Protein 1RWY (pdb70)

Sequence (327 aa):
SMTDLLSAEDIKKAIGAFTAADSFDHKKFFQMVGLKKKSADDVKKVFHILDKDKSGFIEEDELGSILKGFSSDARDLSAKETKTLMAAGDKDGDGKIGVEEFSTLVAESSMTDLLSAEDIKKAIGAFTAADSFDHKKFFQMVGLKKKSADDVKKVFHILDKDKSGFIEEDELGSILKGFSSDARDLSAKETKTLMAAGDKDGDGKIGVEEFSTLVAESSMTDLLSAEDIKKAIGAFTAADSFDHKKFFQMVGLKKKSADDVKKVFHILDKDKSGFIEEDELGSILKGFSSDARDLSAKETKTLMAAGDKDGDGKIGVEEFSTLVAES

Nearest PDB structures (foldseek):
  1rtp-assembly2_2  TM=1.006E+00  e=2.611E-16  Rattus rattus
  1rtp-assembly3_3  TM=9.980E-01  e=5.223E-16  Rattus rattus
  1xvj-assembly1_B  TM=9.991E-01  e=1.045E-15  Rattus norvegicus
  9bb8-assembly1_A  TM=9.971E-01  e=9.307E-16  Homo sapiens
  5pal-assembly1_A  TM=9.814E-01  e=5.095E-12  Triakis semifasciata

CATH classification: 1.10.238.10

Solvent-accessible surface area: 15725 Å² total; per-residue (Å²): 91,11,75,118,28,7,58,61,93,28,6,150,122,0,16,43,53,17,98,64,71,80,43,22,67,34,96,117,0,0,74,76,0,1,2,92,145,63,65,80,90,38,8,58,113,0,0,56,52,4,0,111,93,99,24,6,8,0,37,122,98,3,2,14,21,4,3,83,19,8,26,107,118,7,51,83,16,21,67,142,6,21,148,92,5,29,71,31,2,18,148,88,64,46,38,53,1,4,20,74,24,2,34,51,12,5,72,118,26,92,10,77,118,24,6,52,51,115,36,4,129,140,0,22,42,44,6,98,65,82,47,24,18,14,5,68,85,0,0,89,30,0,3,2,125,152,60,65,73,96,30,10,75,111,0,0,81,61,8,1,117,97,131,54,34,72,2,42,41,29,14,2,10,16,6,0,56,26,8,33,98,126,5,59,21,2,18,11,97,10,0,85,13,4,11,21,1,0,17,69,104,61,70,39,57,2,8,30,120,23,3,29,69,1,7,83,69,26,87,6,80,119,28,16,47,61,141,57,5,167,152,0,25,47,40,6,120,68,97,68,37,25,63,22,88,90,0,1,84,66,1,16,0,93,168,77,64,82,84,40,12,79,108,0,4,95,52,6,4,142,73,174,52,37,69,1,10,21,29,14,2,9,26,5,0,83,24,8,30,97,139,5,74,43,11,43,28,132,9,6,105,86,3,18,65,22,2,16,146,107,23,40,1,47,1,5,50,132,25,2,53,89,4,4,85,73,38

B-factor: mean 12.55, std 6.94, range [2.0, 53.7]

Secondary structure (DSSP, 8-state):
-HHHHS-HHHHHHHHHTT-STT---HHHHHHHHTGGGS-HHHHHHHHHHHSTT-SSEE-HHHHHTHHHHH-TTPPPPPHHHHHHHHHHH-TT-SSSEEHHHHHHHHHT-/-GGGTS-HHHHHHHHHTT-STT---HHHHHHHHTGGGS-HHHHHHHHHHH-TT-SSEE-HHHHTTHHHHH-TTSPPPPHHHHHHHHHHH-TTSSSSEEHHHHHHHHHT-/-GGGTS-HHHHHHHHHTT-STT---HHHHHHHHT-TTS-HHHHHHHHHHHSTT-SSEE-HHHHHTHHHHH-TTSPPPPHHHHHHHHHHH--SSSSSEEHHHHHHHHHT-

Organism: Rattus norvegicus (NCBI:txid10116)

Radius of gyration: 23.07 Å; Cα contacts (8 Å, |Δi|>4): 470; chains: 3; bounding box: 30×57×66 Å

GO terms:
  GO:0043195 terminal bouton (C, HDA)
  GO:0032420 stereocilium (C, IDA)
  GO:0032437 cuticular plate (C, IDA)
  GO:0005509 calcium ion binding (F, IDA)
  GO:0043025 neuronal cell body (C, IDA)
  GO:0044877 protein-containing complex binding (F, IDA)
  GO:0032991 protein-containing complex (C, IDA)
  GO:0090102 cochlea development (P, IEP)
  GO:0042802 identical protein binding (F, IPI)

Structure (mmCIF, N/CA/C/O backbone):
data_1RWY
#
_entry.id   1RWY
#
_cell.length_a   33.838
_cell.length_b   54.708
_cell.length_c   153.643
_cell.angle_alpha   90.00
_cell.angle_beta   90.00
_cell.angle_gamma   90.00
#
_symmetry.space_group_name_H-M   'P 21 21 21'
#
loop_
_entity.id
_entity.type
_entity.pdbx_description
1 polymer 'PARVALBUMIN ALPHA'
2 non-polymer 'CALCIUM ION'
3 non-polymer 'SULFATE ION'
4 non-polymer 'ACETIC ACID'
5 non-polymer 'AMMONIUM ION'
6 non-polymer 'TETRAETHYLENE GLYCOL'
7 water water
#
loop_
_atom_site.group_PDB
_atom_site.id
_atom_site.type_symbol
_atom_site.label_atom_id
_atom_site.label_alt_id
_atom_site.label_comp_id
_atom_site.label_asym_id
_atom_site.label_entity_id
_atom_site.label_seq_id
_atom_site.pdbx_PDB_ins_code
_atom_site.Cartn_x
_atom_site.Cartn_y
_atom_site.Cartn_z
_atom_site.occupancy
_atom_site.B_iso_or_equiv
_atom_site.auth_seq_id
_atom_site.auth_comp_id
_atom_site.auth_asym_id
_atom_site.auth_atom_id
_atom_site.pdbx_PDB_model_num
ATOM 1 N N . SER A 1 1 ? -4.391 28.531 0.475 1.00 23.51 1 SER A N 1
ATOM 2 C CA . SER A 1 1 ? -3.741 27.396 1.088 1.00 18.83 1 SER A CA 1
ATOM 3 C C . SER A 1 1 ? -2.364 27.111 0.495 1.00 13.49 1 SER A C 1
ATOM 4 O O . SER A 1 1 ? -1.956 27.834 -0.407 1.00 14.02 1 SER A O 1
ATOM 7 N N . MET A 1 2 ? -1.679 26.086 1.026 1.00 10.97 2 MET A N 1
ATOM 8 C CA . MET A 1 2 ? -0.313 25.861 0.562 1.00 8.10 2 MET A CA 1
ATOM 9 C C . MET A 1 2 ? -0.254 25.652 -0.940 1.00 7.75 2 MET A C 1
ATOM 10 O O . MET A 1 2 ? 0.726 26.101 -1.543 1.00 9.12 2 MET A O 1
ATOM 15 N N . THR A 1 3 ? -1.256 24.962 -1.515 1.00 7.73 3 THR A N 1
ATOM 16 C CA . THR A 1 3 ? -1.238 24.650 -2.961 1.00 7.82 3 THR A CA 1
ATOM 17 C C . THR A 1 3 ? -1.669 25.796 -3.864 1.00 9.42 3 THR A C 1
ATOM 18 O O . THR A 1 3 ? -1.790 25.620 -5.075 1.00 10.71 3 THR A O 1
ATOM 22 N N . ASP A 1 4 ? -1.892 26.945 -3.264 1.00 9.94 4 ASP A N 1
ATOM 23 C CA . ASP A 1 4 ? -2.017 28.213 -3.943 1.00 11.65 4 ASP A CA 1
ATOM 24 C C . ASP A 1 4 ? -0.707 28.991 -3.899 1.00 13.88 4 ASP A C 1
ATOM 25 O O . ASP A 1 4 ? -0.606 29.971 -4.646 1.00 22.84 4 ASP A O 1
ATOM 30 N N . LEU A 1 5 ? 0.237 28.693 -3.077 1.00 9.86 5 LEU A N 1
ATOM 31 C CA . LEU A 1 5 ? 1.514 29.304 -2.954 1.00 10.23 5 LEU A CA 1
ATOM 32 C C . LEU A 1 5 ? 2.608 28.505 -3.658 1.00 8.78 5 LEU A C 1
ATOM 33 O O . LEU A 1 5 ? 3.524 29.056 -4.273 1.00 11.28 5 LEU A O 1
ATOM 38 N N . LEU A 1 6 ? 2.470 27.186 -3.586 1.00 7.65 6 LEU A N 1
ATOM 39 C CA . LEU A 1 6 ? 3.388 26.238 -4.164 1.00 7.43 6 LEU A CA 1
ATOM 40 C C . LEU A 1 6 ? 2.603 25.253 -5.015 1.00 7.53 6 LEU A C 1
ATOM 41 O O . LEU A 1 6 ? 1.395 25.061 -4.838 1.00 10.44 6 LEU A O 1
ATOM 46 N N . SER A 1 7 ? 3.265 24.654 -6.002 1.00 6.17 7 SER A N 1
ATOM 47 C CA . SER A 1 7 ? 2.552 23.731 -6.866 1.00 6.69 7 SER A CA 1
ATOM 48 C C . SER A 1 7 ? 2.367 22.376 -6.185 1.00 5.62 7 SER A C 1
ATOM 49 O O . SER A 1 7 ? 3.308 21.805 -5.634 1.00 6.15 7 SER A O 1
ATOM 52 N N . ALA A 1 8 ? 1.157 21.823 -6.322 1.00 5.51 8 ALA A N 1
ATOM 53 C CA . ALA A 1 8 ? 0.867 20.491 -5.788 1.00 5.60 8 ALA A CA 1
ATOM 54 C C . ALA A 1 8 ? 1.818 19.459 -6.381 1.00 5.08 8 ALA A C 1
ATOM 55 O O . ALA A 1 8 ? 2.187 18.528 -5.676 1.00 5.66 8 ALA A O 1
ATOM 57 N N . GLU A 1 9 ? 2.193 19.569 -7.627 1.00 5.86 9 GLU A N 1
ATOM 58 C CA . GLU A 1 9 ? 3.143 18.624 -8.221 1.00 6.85 9 GLU A CA 1
ATOM 59 C C . GLU A 1 9 ? 4.487 18.639 -7.498 1.00 6.24 9 GLU A C 1
ATOM 60 O O . GLU A 1 9 ? 5.074 17.602 -7.200 1.00 6.88 9 GLU A O 1
ATOM 66 N N . ASP A 1 10 ? 4.991 19.852 -7.235 1.00 6.23 10 ASP A N 1
ATOM 67 C CA . ASP A 1 10 ? 6.253 19.977 -6.529 1.00 6.38 10 ASP A CA 1
ATOM 68 C C . ASP A 1 10 ? 6.150 19.477 -5.090 1.00 5.84 10 ASP A C 1
ATOM 69 O O . ASP A 1 10 ? 7.059 18.812 -4.581 1.00 6.49 10 ASP A O 1
ATOM 74 N N . ILE A 1 11 ? 5.050 19.756 -4.408 1.00 5.49 11 ILE A N 1
ATOM 75 C CA . ILE A 1 11 ? 4.812 19.223 -3.059 1.00 5.56 11 ILE A CA 1
ATOM 76 C C . ILE A 1 11 ? 4.819 17.701 -3.106 1.00 5.00 11 ILE A C 1
ATOM 77 O O . ILE A 1 11 ? 5.420 17.044 -2.247 1.00 5.76 11 ILE A O 1
ATOM 82 N N . LYS A 1 12 ? 4.113 17.108 -4.064 1.00 5.41 12 LYS A N 1
ATOM 83 C CA . LYS A 1 12 ? 4.068 15.635 -4.145 1.00 5.47 12 LYS A CA 1
ATOM 84 C C . LYS A 1 12 ? 5.459 15.081 -4.271 1.00 5.19 12 LYS A C 1
ATOM 85 O O . LYS A 1 12 ? 5.818 14.103 -3.587 1.00 5.81 12 LYS A O 1
ATOM 95 N N . LYS A 1 13 ? 6.284 15.625 -5.174 1.00 5.61 13 LYS A N 1
ATOM 96 C CA . LYS A 1 13 ? 7.618 15.092 -5.371 1.00 6.39 13 LYS A CA 1
ATOM 97 C C . LYS A 1 13 ? 8.486 15.290 -4.147 1.00 5.67 13 LYS A C 1
ATOM 98 O O . LYS A 1 13 ? 9.279 14.413 -3.791 1.00 6.35 13 LYS A O 1
ATOM 104 N N . ALA A 1 14 ? 8.396 16.466 -3.530 1.00 5.83 14 ALA A N 1
ATOM 105 C CA . ALA A 1 14 ? 9.218 16.781 -2.357 1.00 5.71 14 ALA A CA 1
ATOM 106 C C . ALA A 1 14 ? 8.873 15.854 -1.205 1.00 5.59 14 ALA A C 1
ATOM 107 O O . ALA A 1 14 ? 9.756 15.284 -0.576 1.00 6.84 14 ALA A O 1
ATOM 109 N N . ILE A 1 15 ? 7.580 15.752 -0.883 1.00 5.55 15 ILE A N 1
ATOM 110 C CA . ILE A 1 15 ? 7.168 14.864 0.217 1.00 4.99 15 ILE A CA 1
ATOM 111 C C . ILE A 1 15 ? 7.599 13.433 -0.102 1.00 5.38 15 ILE A C 1
ATOM 112 O O . ILE A 1 15 ? 8.084 12.692 0.770 1.00 5.59 15 ILE A O 1
ATOM 117 N N . GLY A 1 16 ? 7.440 13.030 -1.362 1.00 5.55 16 GLY A N 1
ATOM 118 C CA . GLY A 1 16 ? 7.737 11.678 -1.776 1.00 6.26 16 GLY A CA 1
ATOM 119 C C . GLY A 1 16 ? 9.215 11.344 -1.666 1.00 6.23 16 GLY A C 1
ATOM 120 O O . GLY A 1 16 ? 9.557 10.170 -1.490 1.00 9.71 16 GLY A O 1
ATOM 121 N N . ALA A 1 17 ? 10.107 12.313 -1.691 1.00 5.70 17 ALA A N 1
ATOM 122 C CA . ALA A 1 17 ? 11.543 12.070 -1.588 1.00 5.63 17 ALA A CA 1
ATOM 123 C C . ALA A 1 17 ? 11.962 11.808 -0.147 1.00 5.22 17 ALA A C 1
ATOM 124 O O . ALA A 1 17 ? 13.083 11.339 0.067 1.00 7.67 17 ALA A O 1
ATOM 126 N N . PHE A 1 18 ? 11.100 12.110 0.818 1.00 4.81 18 PHE A N 1
ATOM 127 C CA . PHE A 1 18 ? 11.445 12.053 2.222 1.00 4.97 18 PHE A CA 1
ATOM 128 C C . PHE A 1 18 ? 10.481 11.202 3.024 1.00 4.89 18 PHE A C 1
ATOM 129 O O . PHE A 1 18 ? 10.184 11.503 4.168 1.00 5.29 18 PHE A O 1
ATOM 137 N N . THR A 1 19 ? 10.002 10.123 2.432 1.00 5.20 19 THR A N 1
ATOM 138 C CA . THR A 1 19 ? 9.040 9.263 3.141 1.00 5.38 19 THR A CA 1
ATOM 139 C C . THR A 1 19 ? 9.668 8.494 4.325 1.00 4.68 19 THR A C 1
ATOM 140 O O . THR A 1 19 ? 8.939 8.195 5.257 1.00 5.36 19 THR A O 1
ATOM 144 N N . ALA A 1 20 ? 10.939 8.164 4.279 1.00 4.97 20 ALA A N 1
ATOM 145 C CA . ALA A 1 20 ? 11.560 7.394 5.339 1.00 5.17 20 ALA A CA 1
ATOM 146 C C . ALA A 1 20 ? 11.900 8.283 6.517 1.00 4.77 20 ALA A C 1
ATOM 147 O O . ALA A 1 20 ? 12.425 9.380 6.373 1.00 5.20 20 ALA A O 1
ATOM 149 N N . ALA A 1 21 ? 11.675 7.775 7.719 1.00 5.21 21 ALA A N 1
ATOM 150 C CA . ALA A 1 21 ? 12.049 8.504 8.937 1.00 5.08 21 ALA A CA 1
ATOM 151 C C . ALA A 1 21 ? 13.563 8.698 8.955 1.00 4.87 21 ALA A C 1
ATOM 152 O O . ALA A 1 21 ? 14.319 7.745 8.737 1.00 6.34 21 ALA A O 1
ATOM 154 N N . ASP A 1 22 ? 14.027 9.931 9.197 1.00 5.27 22 ASP A N 1
ATOM 155 C CA . ASP A 1 22 ? 15.402 10.390 9.272 1.00 5.29 22 ASP A CA 1
ATOM 156 C C . ASP A 1 22 ? 15.932 10.908 7.936 1.00 6.41 22 ASP A C 1
ATOM 157 O O . ASP A 1 22 ? 17.048 11.473 7.922 1.00 9.52 22 ASP A O 1
ATOM 162 N N . SER A 1 23 ? 15.182 10.791 6.852 1.00 5.32 23 SER A N 1
ATOM 163 C CA . SER A 1 23 ? 15.637 11.244 5.577 1.00 5.51 23 SER A CA 1
ATOM 164 C C . SER A 1 23 ? 15.635 12.781 5.414 1.00 5.65 23 SER A C 1
ATOM 165 O O . SER A 1 23 ? 16.275 13.248 4.471 1.00 6.32 23 SER A O 1
ATOM 168 N N . PHE A 1 24 ? 14.886 13.499 6.220 1.00 6.81 24 PHE A N 1
ATOM 169 C CA . PHE A 1 24 ? 14.598 14.891 5.877 1.00 6.58 24 PHE A CA 1
ATOM 170 C C . PHE A 1 24 ? 15.887 15.702 5.796 1.00 6.50 24 PHE A C 1
ATOM 171 O O . PHE A 1 24 ? 16.688 15.668 6.684 1.00 8.21 24 PHE A O 1
ATOM 179 N N . ASP A 1 25 ? 15.991 16.516 4.725 1.00 6.23 25 ASP A N 1
ATOM 180 C CA . ASP A 1 25 ? 17.079 17.456 4.498 1.00 6.18 25 ASP A CA 1
ATOM 181 C C . ASP A 1 25 ? 16.437 18.758 4.133 1.00 5.53 25 ASP A C 1
ATOM 182 O O . ASP A 1 25 ? 15.818 18.854 3.087 1.00 5.84 25 ASP A O 1
ATOM 187 N N . HIS A 1 26 ? 16.545 19.768 5.029 1.00 6.40 26 HIS A N 1
ATOM 188 C CA . HIS A 1 26 ? 15.708 20.966 4.774 1.00 6.52 26 HIS A CA 1
ATOM 189 C C . HIS A 1 26 ? 16.096 21.673 3.472 1.00 6.20 26 HIS A C 1
ATOM 190 O O . HIS A 1 26 ? 15.209 22.174 2.801 1.00 6.47 26 HIS A O 1
ATOM 197 N N . LYS A 1 27 ? 17.366 21.761 3.122 1.00 6.08 27 LYS A N 1
ATOM 198 C CA . LYS A 1 27 ? 17.760 22.479 1.938 1.00 6.64 27 LYS A CA 1
ATOM 199 C C . LYS A 1 27 ? 17.135 21.788 0.711 1.00 5.70 27 LYS A C 1
ATOM 200 O O . LYS A 1 27 ? 16.582 22.441 -0.176 1.00 6.51 27 LYS A O 1
ATOM 206 N N . LYS A 1 28 ? 17.288 20.478 0.664 1.00 5.81 28 LYS A N 1
ATOM 207 C CA . LYS A 1 28 ? 16.735 19.744 -0.478 1.00 5.54 28 LYS A CA 1
ATOM 208 C C . LYS A 1 28 ? 15.225 19.818 -0.521 1.00 5.62 28 LYS A C 1
ATOM 209 O O . LYS A 1 28 ? 14.627 19.971 -1.602 1.00 6.54 28 LYS A O 1
ATOM 215 N N . PHE A 1 29 ? 14.578 19.737 0.641 1.00 5.13 29 PHE A N 1
ATOM 216 C CA . PHE A 1 29 ? 13.122 19.828 0.650 1.00 5.68 29 PHE A CA 1
ATOM 217 C C . PHE A 1 29 ? 12.661 21.199 0.155 1.00 5.59 29 PHE A C 1
ATOM 218 O O . PHE A 1 29 ? 11.723 21.280 -0.630 1.00 6.25 29 PHE A O 1
ATOM 226 N N . PHE A 1 30 ? 13.293 22.255 0.630 1.00 6.13 30 PHE A N 1
ATOM 227 C CA . PHE A 1 30 ? 12.896 23.601 0.216 1.00 6.76 30 PHE A CA 1
ATOM 228 C C . PHE A 1 30 ? 13.112 23.796 -1.262 1.00 7.21 30 PHE A C 1
ATOM 229 O O . PHE A 1 30 ? 12.293 24.443 -1.939 1.00 8.03 30 PHE A O 1
ATOM 237 N N . GLN A 1 31 ? 14.205 23.240 -1.792 1.00 7.19 31 GLN A N 1
ATOM 238 C CA . GLN A 1 31 ? 14.395 23.274 -3.235 1.00 7.75 31 GLN A CA 1
ATOM 239 C C . GLN A 1 31 ? 13.265 22.553 -3.962 1.00 7.29 31 GLN A C 1
ATOM 240 O O . GLN A 1 31 ? 12.628 23.083 -4.868 1.00 8.75 31 GLN A O 1
ATOM 250 N N . MET A 1 32 ? 13.035 21.289 -3.583 1.00 6.72 32 MET A N 1
ATOM 251 C CA . MET A 1 32 ? 12.079 20.475 -4.308 1.00 7.05 32 MET A CA 1
ATOM 252 C C . MET A 1 32 ? 10.667 21.015 -4.244 1.00 6.54 32 MET A C 1
ATOM 253 O O . MET A 1 32 ? 9.904 20.914 -5.201 1.00 7.63 32 MET A O 1
ATOM 258 N N . VAL A 1 33 ? 10.290 21.600 -3.119 1.00 6.37 33 VAL A N 1
ATOM 259 C CA . VAL A 1 33 ? 8.888 22.007 -2.926 1.00 6.60 33 VAL A CA 1
ATOM 260 C C . VAL A 1 33 ? 8.603 23.323 -3.661 1.00 6.18 33 VAL A C 1
ATOM 261 O O . VAL A 1 33 ? 7.448 23.720 -3.788 1.00 7.36 33 VAL A O 1
ATOM 265 N N . GLY A 1 34 ? 9.645 24.001 -4.123 1.00 6.63 34 GLY A N 1
ATOM 266 C CA . GLY A 1 34 ? 9.493 25.246 -4.861 1.00 7.08 34 GLY A CA 1
ATOM 267 C C . GLY A 1 34 ? 9.773 26.504 -4.087 1.00 7.14 34 GLY A C 1
ATOM 268 O O . GLY A 1 34 ? 9.576 27.606 -4.574 1.00 7.66 34 GLY A O 1
ATOM 269 N N . LEU A 1 35 ? 10.272 26.376 -2.851 1.00 6.86 35 LEU A N 1
ATOM 270 C CA . LEU A 1 35 ? 10.583 27.571 -2.047 1.00 7.29 35 LEU A CA 1
ATOM 271 C C . LEU A 1 35 ? 11.728 28.355 -2.603 1.00 7.67 35 LEU A C 1
ATOM 272 O O . LEU A 1 35 ? 11.816 29.549 -2.239 1.00 9.75 35 LEU A O 1
ATOM 277 N N . LYS A 1 36 ? 12.588 27.797 -3.444 1.00 7.19 36 LYS A N 1
ATOM 278 C CA . LYS A 1 36 ? 13.669 28.528 -4.107 1.00 7.98 36 LYS A CA 1
ATOM 279 C C . LYS A 1 36 ? 13.199 29.221 -5.381 1.00 8.41 36 LYS A C 1
ATOM 280 O O . LYS A 1 36 ? 14.019 29.831 -6.092 1.00 10.41 36 LYS A O 1
ATOM 286 N N . LYS A 1 37 ? 11.886 29.230 -5.646 1.00 8.45 37 LYS A N 1
ATOM 287 C CA . LYS A 1 37 ? 11.251 29.980 -6.724 1.00 9.45 37 LYS A CA 1
ATOM 288 C C . LYS A 1 37 ? 10.352 31.075 -6.192 1.00 9.74 37 LYS A C 1
ATOM 289 O O . LYS A 1 37 ? 9.588 31.696 -6.906 1.00 17.41 37 LYS A O 1
ATOM 295 N N . LYS A 1 38 ? 10.321 31.331 -4.912 1.00 9.60 38 LYS A N 1
ATOM 296 C CA . LYS A 1 38 ? 9.364 32.228 -4.303 1.00 9.25 38 LYS A CA 1
ATOM 297 C C . LYS A 1 38 ? 10.031 33.541 -3.921 1.00 8.35 38 LYS A C 1
ATOM 298 O O . LYS A 1 38 ? 11.143 33.633 -3.428 1.00 8.74 38 LYS A O 1
ATOM 304 N N . SER A 1 39 ? 9.233 34.614 -4.080 1.00 9.05 39 SER A N 1
ATOM 305 C CA . SER A 1 39 ? 9.596 35.929 -3.590 1.00 10.07 39 SER A CA 1
ATOM 306 C C . SER A 1 39 ? 9.711 35.919 -2.079 1.00 10.18 39 SER A C 1
ATOM 307 O O . SER A 1 39 ? 9.182 35.082 -1.357 1.00 9.83 39 SER A O 1
ATOM 310 N N . ALA A 1 40 ? 10.430 36.920 -1.569 1.00 11.87 40 ALA A N 1
ATOM 311 C CA . ALA A 1 40 ? 10.474 37.070 -0.144 1.00 12.41 40 ALA A CA 1
ATOM 312 C C . ALA A 1 40 ? 9.120 37.167 0.528 1.00 12.04 40 ALA A C 1
ATOM 313 O O . ALA A 1 40 ? 8.892 36.545 1.612 1.00 11.46 40 ALA A O 1
ATOM 315 N N . ASP A 1 41 ? 8.184 37.889 -0.045 1.00 13.46 41 ASP A N 1
ATOM 316 C CA . ASP A 1 41 ? 6.844 37.960 0.517 1.00 13.38 41 ASP A CA 1
ATOM 317 C C . ASP A 1 41 ? 6.114 36.595 0.483 1.00 11.65 41 ASP A C 1
ATOM 318 O O . ASP A 1 41 ? 5.466 36.236 1.455 1.00 12.11 41 ASP A O 1
ATOM 323 N N . ASP A 1 42 ? 6.257 35.818 -0.579 1.00 10.92 42 ASP A N 1
ATOM 324 C CA . ASP A 1 42 ? 5.607 34.507 -0.609 1.00 9.64 42 ASP A CA 1
ATOM 325 C C . ASP A 1 42 ? 6.253 33.554 0.367 1.00 8.55 42 ASP A C 1
ATOM 326 O O . ASP A 1 42 ? 5.547 32.691 0.902 1.00 8.73 42 ASP A O 1
ATOM 331 N N . VAL A 1 43 ? 7.559 33.642 0.620 1.00 8.42 43 VAL A N 1
ATOM 332 C CA . VAL A 1 43 ? 8.198 32.796 1.648 1.00 7.74 43 VAL A CA 1
ATOM 333 C C . VAL A 1 43 ? 7.535 33.073 2.981 1.00 7.93 43 VAL A C 1
ATOM 334 O O . VAL A 1 43 ? 7.247 32.136 3.765 1.00 7.83 43 VAL A O 1
ATOM 338 N N . LYS A 1 44 ? 7.264 34.342 3.298 1.00 8.66 44 LYS A N 1
ATOM 339 C CA . LYS A 1 44 ? 6.580 34.669 4.538 1.00 9.06 44 LYS A CA 1
ATOM 340 C C . LYS A 1 44 ? 5.155 34.145 4.581 1.00 8.63 44 LYS A C 1
ATOM 341 O O . LYS A 1 44 ? 4.664 33.748 5.631 1.00 9.50 44 LYS A O 1
ATOM 347 N N . LYS A 1 45 ? 4.449 34.114 3.452 1.00 8.37 45 LYS A N 1
ATOM 348 C CA . LYS A 1 45 ? 3.108 33.536 3.391 1.00 8.77 45 LYS A CA 1
ATOM 349 C C . LYS A 1 45 ? 3.172 32.034 3.693 1.00 7.64 45 LYS A C 1
ATOM 350 O O . LYS A 1 45 ? 2.276 31.523 4.355 1.00 8.53 45 LYS A O 1
ATOM 356 N N . VAL A 1 46 ? 4.209 31.359 3.228 1.00 7.25 46 VAL A N 1
ATOM 357 C CA . VAL A 1 46 ? 4.389 29.928 3.562 1.00 6.83 46 VAL A CA 1
ATOM 358 C C . VAL A 1 46 ? 4.608 29.805 5.056 1.00 6.99 46 VAL A C 1
ATOM 359 O O . VAL A 1 46 ? 3.967 28.922 5.705 1.00 6.73 46 VAL A O 1
ATOM 363 N N . PHE A 1 47 ? 5.500 30.609 5.640 1.00 7.25 47 PHE A N 1
ATOM 364 C CA . PHE A 1 47 ? 5.678 30.601 7.087 1.00 7.24 47 PHE A CA 1
ATOM 365 C C . PHE A 1 47 ? 4.370 30.679 7.813 1.00 6.99 47 PHE A C 1
ATOM 366 O O . PHE A 1 47 ? 4.123 29.990 8.778 1.00 7.59 47 PHE A O 1
ATOM 374 N N . HIS A 1 48 ? 3.512 31.638 7.382 1.00 7.87 48 HIS A N 1
ATOM 375 C CA . HIS A 1 48 ? 2.283 31.865 8.157 1.00 8.83 48 HIS A CA 1
ATOM 376 C C . HIS A 1 48 ? 1.388 30.652 8.133 1.00 8.48 48 HIS A C 1
ATOM 377 O O . HIS A 1 48 ? 0.716 30.392 9.140 1.00 10.27 48 HIS A O 1
ATOM 389 N N . ILE A 1 49 ? 1.378 29.846 7.055 1.00 8.36 49 ILE A N 1
ATOM 390 C CA . ILE A 1 49 ? 0.649 28.595 7.083 1.00 8.78 49 ILE A CA 1
ATOM 391 C C . ILE A 1 49 ? 1.255 27.598 8.059 1.00 8.50 49 ILE A C 1
ATOM 392 O O . ILE A 1 49 ? 0.534 26.897 8.798 1.00 9.92 49 ILE A O 1
ATOM 397 N N . LEU A 1 50 ? 2.565 27.512 8.053 1.00 7.36 50 LEU A N 1
ATOM 398 C CA . LEU A 1 50 ? 3.247 26.576 8.951 1.00 6.86 50 LEU A CA 1
ATOM 399 C C . LEU A 1 50 ? 3.075 26.924 10.423 1.00 7.33 50 LEU A C 1
ATOM 400 O O . LEU A 1 50 ? 3.104 26.047 11.273 1.00 7.62 50 LEU A O 1
ATOM 405 N N . ASP A 1 51 ? 2.897 28.228 10.701 1.00 7.85 51 ASP A N 1
ATOM 406 C CA . ASP A 1 51 ? 2.602 28.731 12.043 1.00 7.73 51 ASP A CA 1
ATOM 407 C C . ASP A 1 51 ? 1.119 28.513 12.313 1.00 7.67 51 ASP A C 1
ATOM 408 O O . ASP A 1 51 ? 0.311 29.417 12.240 1.00 8.77 51 ASP A O 1
ATOM 413 N N . LYS A 1 52 ? 0.801 27.241 12.595 1.00 8.41 52 LYS A N 1
ATOM 414 C CA . LYS A 1 52 ? -0.598 26.829 12.564 1.00 9.39 52 LYS A CA 1
ATOM 415 C C . LYS A 1 52 ? -1.454 27.590 13.576 1.00 9.26 52 LYS A C 1
ATOM 416 O O . LYS A 1 52 ? -2.618 27.871 13.314 1.00 12.05 52 LYS A O 1
ATOM 422 N N . ASP A 1 53 ? -0.869 27.900 14.747 1.00 8.44 53 ASP A N 1
ATOM 423 C CA . ASP A 1 53 ? -1.645 28.607 15.766 1.00 8.49 53 ASP A CA 1
ATOM 424 C C . ASP A 1 53 ? -1.480 30.141 15.724 1.00 8.28 53 ASP A C 1
ATOM 425 O O . ASP A 1 53 ? -2.010 30.805 16.598 1.00 9.68 53 ASP A O 1
ATOM 430 N N . LYS A 1 54 ? -0.833 30.681 14.709 1.00 8.18 54 LYS A N 1
ATOM 431 C CA . LYS A 1 54 ? -0.737 32.115 14.497 1.00 9.15 54 LYS A CA 1
ATOM 432 C C . LYS A 1 54 ? -0.092 32.829 15.680 1.00 8.87 54 LYS A C 1
ATOM 433 O O . LYS A 1 54 ? -0.377 33.986 15.970 1.00 11.26 54 LYS A O 1
ATOM 439 N N . SER A 1 55 ? 0.875 32.176 16.299 1.00 9.21 55 SER A N 1
ATOM 440 C CA . SER A 1 55 ? 1.648 32.817 17.363 1.00 8.64 55 SER A CA 1
ATOM 441 C C . SER A 1 55 ? 2.768 33.718 16.894 1.00 8.90 55 SER A C 1
ATOM 442 O O . SER A 1 55 ? 3.337 34.445 17.709 1.00 9.57 55 SER A O 1
ATOM 445 N N . GLY A 1 56 ? 3.140 33.633 15.607 1.00 8.48 56 GLY A N 1
ATOM 446 C CA . GLY A 1 56 ? 4.302 34.304 15.100 1.00 9.52 56 GLY A CA 1
ATOM 447 C C . GLY A 1 56 ? 5.566 33.460 15.102 1.00 7.85 56 GLY A C 1
ATOM 448 O O . GLY A 1 56 ? 6.605 33.927 14.630 1.00 8.79 56 GLY A O 1
ATOM 449 N N . PHE A 1 57 ? 5.500 32.233 15.646 1.00 7.34 57 PHE A N 1
ATOM 450 C CA . PHE A 1 57 ? 6.626 31.351 15.754 1.00 7.16 57 PHE A CA 1
ATOM 451 C C . PHE A 1 57 ? 6.232 29.943 15.369 1.00 7.22 57 PHE A C 1
ATOM 452 O O . PHE A 1 57 ? 5.130 29.514 15.738 1.00 7.22 57 PHE A O 1
ATOM 460 N N . ILE A 1 58 ? 7.128 29.207 14.752 1.00 6.81 58 ILE A N 1
ATOM 461 C CA . ILE A 1 58 ? 6.976 27.746 14.627 1.00 6.64 58 ILE A CA 1
ATOM 462 C C . ILE A 1 58 ? 7.600 27.133 15.888 1.00 6.83 58 ILE A C 1
ATOM 463 O O . ILE A 1 58 ? 8.798 27.124 16.066 1.00 7.92 58 ILE A O 1
ATOM 468 N N . GLU A 1 59 ? 6.699 26.700 16.782 1.00 7.06 59 GLU A N 1
ATOM 469 C CA . GLU A 1 59 ? 7.107 25.993 17.986 1.00 7.76 59 GLU A CA 1
ATOM 470 C C . GLU A 1 59 ? 7.440 24.545 17.658 1.00 7.57 59 GLU A C 1
ATOM 471 O O . GLU A 1 59 ? 7.194 24.045 16.566 1.00 7.72 59 GLU A O 1
ATOM 477 N N . GLU A 1 60 ? 7.956 23.831 18.656 1.00 8.59 60 GLU A N 1
ATOM 478 C CA . GLU A 1 60 ? 8.341 22.445 18.463 1.00 9.28 60 GLU A CA 1
ATOM 479 C C . GLU A 1 60 ? 7.242 21.575 17.905 1.00 8.40 60 GLU A C 1
ATOM 480 O O . GLU A 1 60 ? 7.479 20.693 17.071 1.00 8.92 60 GLU A O 1
ATOM 486 N N . ASP A 1 61 ? 5.994 21.749 18.345 1.00 8.21 61 ASP A N 1
ATOM 487 C CA . ASP A 1 61 ? 4.900 20.919 17.817 1.00 8.92 61 ASP A CA 1
ATOM 488 C C . ASP A 1 61 ? 4.700 21.137 16.313 1.00 7.84 61 ASP A C 1
ATOM 489 O O . ASP A 1 61 ? 4.547 20.177 15.550 1.00 8.17 61 ASP A O 1
ATOM 494 N N . GLU A 1 62 ? 4.688 22.408 15.918 1.00 7.68 62 GLU A N 1
ATOM 495 C CA . GLU A 1 62 ? 4.508 22.773 14.522 1.00 7.32 62 GLU A CA 1
ATOM 496 C C . GLU A 1 62 ? 5.715 22.350 13.706 1.00 6.78 62 GLU A C 1
ATOM 497 O O . GLU A 1 62 ? 5.576 22.052 12.505 1.00 7.10 62 GLU A O 1
ATOM 503 N N . LEU A 1 63 ? 6.893 22.354 14.296 1.00 6.71 63 LEU A N 1
ATOM 504 C CA . LEU A 1 63 ? 8.093 21.917 13.594 1.00 7.00 63 LEU A CA 1
ATOM 505 C C . LEU A 1 63 ? 8.001 20.421 13.296 1.00 6.68 63 LEU A C 1
ATOM 506 O O . LEU A 1 63 ? 8.253 19.958 12.187 1.00 7.26 63 LEU A O 1
ATOM 511 N N . GLY A 1 64 ? 7.639 19.613 14.305 1.00 6.71 64 GLY A N 1
ATOM 512 C CA . GLY A 1 64 ? 7.463 18.199 14.078 1.00 7.37 64 GLY A CA 1
ATOM 513 C C . GLY A 1 64 ? 6.428 17.898 13.029 1.00 6.71 64 GLY A C 1
ATOM 514 O O . GLY A 1 64 ? 6.535 16.897 12.297 1.00 7.68 64 GLY A O 1
ATOM 515 N N . SER A 1 65 ? 5.407 18.747 12.901 1.00 7.19 65 SER A N 1
ATOM 516 C CA . SER A 1 65 ? 4.334 18.654 11.920 1.00 7.85 65 SER A CA 1
ATOM 517 C C . SER A 1 65 ? 4.619 19.419 10.656 1.00 6.99 65 SER A C 1
ATOM 518 O O . SER A 1 65 ? 3.690 19.575 9.842 1.00 7.99 65 SER A O 1
ATOM 521 N N . ILE A 1 66 ? 5.855 19.853 10.416 1.00 6.16 66 ILE A N 1
ATOM 522 C CA . ILE A 1 66 ? 6.079 20.756 9.278 1.00 6.95 66 ILE A CA 1
ATOM 523 C C . ILE A 1 66 ? 5.692 20.146 7.944 1.00 6.14 66 ILE A C 1
ATOM 524 O O . ILE A 1 66 ? 5.168 20.840 7.084 1.00 7.24 66 ILE A O 1
ATO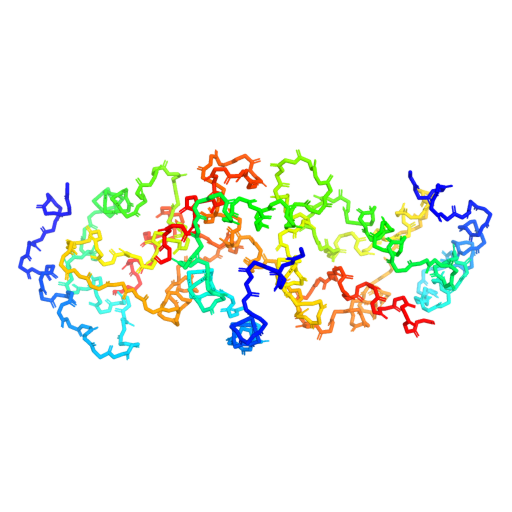M 529 N N . LEU A 1 67 ? 5.973 18.857 7.740 1.00 6.05 67 LEU A N 1
ATOM 530 C CA . LEU A 1 67 ? 5.647 18.257 6.457 1.00 6.10 67 LEU A CA 1
ATOM 531 C C . LEU A 1 67 ? 4.137 18.245 6.249 1.00 6.03 67 LEU A C 1
ATOM 532 O O . LEU A 1 67 ? 3.692 18.400 5.134 1.00 6.05 67 LEU A O 1
ATOM 537 N N . LYS A 1 68 ? 3.384 18.032 7.324 1.00 6.52 68 LYS A N 1
ATOM 538 C CA . LYS A 1 68 ? 1.930 18.054 7.235 1.00 6.79 68 LYS A CA 1
ATOM 539 C C . LYS A 1 68 ? 1.403 19.409 6.844 1.00 7.17 68 LYS A C 1
ATOM 540 O O . LYS A 1 68 ? 0.327 19.517 6.284 1.00 9.25 68 LYS A O 1
ATOM 546 N N . GLY A 1 69 ? 2.158 20.471 7.086 1.00 7.76 69 GLY A N 1
ATOM 547 C CA . GLY A 1 69 ? 1.769 21.796 6.606 1.00 9.55 69 GLY A CA 1
ATOM 548 C C . GLY A 1 69 ? 1.822 21.882 5.086 1.00 8.77 69 GLY A C 1
ATOM 549 O O . GLY A 1 69 ? 1.167 22.737 4.509 1.00 11.81 69 GLY A O 1
ATOM 550 N N . PHE A 1 70 ? 2.683 21.109 4.459 1.00 8.09 70 PHE A N 1
ATOM 551 C CA . PHE A 1 70 ? 2.741 20.999 2.988 1.00 8.67 70 PHE A CA 1
ATOM 552 C C . PHE A 1 70 ? 1.755 19.990 2.410 1.00 8.42 70 PHE A C 1
ATOM 553 O O . PHE A 1 70 ? 1.132 20.299 1.362 1.00 10.19 70 PHE A O 1
ATOM 561 N N . SER A 1 71 ? 1.606 18.823 3.015 1.00 8.57 71 SER A N 1
ATOM 562 C CA . SER A 1 71 ? 0.647 17.830 2.593 1.00 8.56 71 SER A CA 1
ATOM 563 C C . SER A 1 71 ? 0.104 17.116 3.836 1.00 7.30 71 SER A C 1
ATOM 564 O O . SER A 1 71 ? 0.911 16.590 4.605 1.00 7.10 71 SER A O 1
ATOM 567 N N . SER A 1 72 ? -1.216 17.044 3.950 1.00 7.20 72 SER A N 1
ATOM 568 C CA . SER A 1 72 ? -1.763 16.359 5.118 1.00 7.69 72 SER A CA 1
ATOM 569 C C . SER A 1 72 ? -1.481 14.855 5.151 1.00 7.03 72 SER A C 1
ATOM 570 O O . SER A 1 72 ? -1.742 14.196 6.154 1.00 9.64 72 SER A O 1
ATOM 574 N N . ASP A 1 73 ? -1.013 14.279 4.060 1.00 6.52 73 ASP A N 1
ATOM 575 C CA . ASP A 1 73 ? -0.634 12.883 4.025 1.00 6.92 73 ASP A CA 1
ATOM 576 C C . ASP A 1 73 ? 0.723 12.600 4.670 1.00 6.37 73 ASP A C 1
ATOM 577 O O . ASP A 1 73 ? 1.112 11.447 4.820 1.00 8.12 73 ASP A O 1
ATOM 582 N N . ALA A 1 74 ? 1.465 13.621 5.040 1.00 6.33 74 ALA A N 1
ATOM 583 C CA . ALA A 1 74 ? 2.862 13.426 5.386 1.00 6.11 74 ALA A CA 1
ATOM 584 C C . ALA A 1 74 ? 3.059 12.907 6.784 1.00 5.87 74 ALA A C 1
ATOM 585 O O . ALA A 1 74 ? 2.246 13.125 7.684 1.00 7.87 74 ALA A O 1
ATOM 587 N N . ARG A 1 75 ? 4.221 12.286 6.980 1.00 5.77 75 ARG A N 1
ATOM 588 C CA . ARG A 1 75 ? 4.640 11.840 8.303 1.00 5.44 75 ARG A CA 1
ATOM 589 C C . ARG A 1 75 ? 5.055 13.003 9.183 1.00 5.65 75 ARG A C 1
ATOM 590 O O . ARG A 1 75 ? 5.343 14.096 8.710 1.00 6.10 75 ARG A O 1
ATOM 598 N N . ASP A 1 76 ? 5.099 12.707 10.486 1.00 6.16 76 ASP A N 1
ATOM 599 C CA . ASP A 1 76 ? 5.780 13.567 11.423 1.00 6.52 76 ASP A CA 1
ATOM 600 C C . ASP A 1 76 ? 7.288 13.468 11.252 1.00 6.22 76 ASP A C 1
ATOM 601 O O . ASP A 1 76 ? 7.822 12.416 10.849 1.00 7.12 76 ASP A O 1
ATOM 606 N N . LEU A 1 77 ? 8.004 14.526 11.585 1.00 6.71 77 LEU A N 1
ATOM 607 C CA . LEU A 1 77 ? 9.465 14.448 11.631 1.00 6.66 77 LEU A CA 1
ATOM 608 C C . LEU A 1 77 ? 9.886 13.458 12.725 1.00 7.09 77 LEU A C 1
ATOM 609 O O . LEU A 1 77 ? 9.231 13.300 13.755 1.00 8.59 77 LEU A O 1
ATOM 614 N N . SER A 1 78 ? 11.042 12.856 12.504 1.00 7.11 78 SER A N 1
ATOM 615 C CA . SER A 1 78 ? 11.690 12.011 13.501 1.00 7.90 78 SER A CA 1
ATOM 616 C C . SER A 1 78 ? 12.407 12.906 14.518 1.00 9.19 78 SER A C 1
ATOM 617 O O . SER A 1 78 ? 12.600 14.105 14.311 1.00 8.83 78 SER A O 1
ATOM 620 N N . ALA A 1 79 ? 12.829 12.265 15.604 1.00 10.00 79 ALA A N 1
ATOM 621 C CA . ALA A 1 79 ? 13.533 13.025 16.646 1.00 11.19 79 ALA A CA 1
ATOM 622 C C . ALA A 1 79 ? 14.827 13.584 16.141 1.00 9.83 79 ALA A C 1
ATOM 623 O O . ALA A 1 79 ? 15.117 14.759 16.407 1.00 12.76 79 ALA A O 1
ATOM 625 N N . LYS A 1 80 ? 15.557 12.844 15.310 1.00 10.27 80 LYS A N 1
ATOM 626 C CA . LYS A 1 80 ? 16.823 13.355 14.819 1.00 10.31 80 LYS A CA 1
ATOM 627 C C . LYS A 1 80 ? 16.547 14.562 13.937 1.00 9.06 80 LYS A C 1
ATOM 628 O O . LYS A 1 80 ? 17.265 15.572 13.984 1.00 12.25 80 LYS A O 1
ATOM 634 N N . GLU A 1 81 ? 15.554 14.472 13.098 1.00 8.73 81 GLU A N 1
ATOM 635 C CA . GLU A 1 81 ? 15.240 15.535 12.162 1.00 7.91 81 GLU A CA 1
ATOM 636 C C . GLU A 1 81 ? 14.791 16.802 12.893 1.00 8.49 81 GLU A C 1
ATOM 637 O O . GLU A 1 81 ? 15.155 17.897 12.492 1.00 9.00 81 GLU A O 1
ATOM 643 N N . THR A 1 82 ? 13.962 16.656 13.924 1.00 8.40 82 THR A N 1
ATOM 644 C CA . THR A 1 82 ? 13.498 17.868 14.614 1.00 10.29 82 THR A CA 1
ATOM 645 C C . THR A 1 82 ? 14.638 18.575 15.291 1.00 10.93 82 THR A C 1
ATOM 646 O O . THR A 1 82 ? 14.707 19.816 15.255 1.00 11.72 82 THR A O 1
ATOM 652 N N . LYS A 1 83 ? 15.556 17.823 15.892 1.00 11.58 83 LYS A N 1
ATOM 653 C CA . LYS A 1 83 ? 16.749 18.397 16.524 1.00 13.03 83 LYS A CA 1
ATOM 654 C C . LYS A 1 83 ? 17.626 19.096 15.510 1.00 11.55 83 LYS A C 1
ATOM 655 O O . LYS A 1 83 ? 18.012 20.250 15.804 1.00 13.35 83 LYS A O 1
ATOM 661 N N . THR A 1 84 ? 17.949 18.477 14.372 1.00 11.09 84 THR A N 1
ATOM 662 C CA . THR A 1 84 ? 18.815 19.157 13.410 1.00 11.36 84 THR A CA 1
ATOM 663 C C . THR A 1 84 ? 18.121 20.338 12.734 1.00 10.12 84 THR A C 1
ATOM 664 O O . THR A 1 84 ? 18.809 21.327 12.504 1.00 11.43 84 THR A O 1
ATOM 668 N N . LEU A 1 85 ? 16.831 20.248 12.473 1.00 9.75 85 LEU A N 1
ATOM 669 C CA . LEU A 1 85 ? 16.143 21.381 11.866 1.00 9.09 85 LEU A CA 1
ATOM 670 C C . LEU A 1 85 ? 16.050 22.560 12.794 1.00 9.66 85 LEU A C 1
ATOM 671 O O . LEU A 1 85 ? 16.268 23.704 12.433 1.00 10.57 85 LEU A O 1
ATOM 676 N N . MET A 1 86 ? 15.711 22.278 14.051 1.00 10.62 86 MET A N 1
ATOM 677 C CA . MET A 1 86 ? 15.647 23.364 15.015 1.00 11.92 86 MET A CA 1
ATOM 678 C C . MET A 1 86 ? 17.000 24.006 15.163 1.00 12.13 86 MET A C 1
ATOM 679 O O . MET A 1 86 ? 17.073 25.245 15.228 1.00 14.68 86 MET A O 1
ATOM 684 N N . ALA A 1 87 ? 18.041 23.189 15.216 1.00 13.71 87 ALA A N 1
ATOM 685 C CA . ALA A 1 87 ? 19.347 23.803 15.364 1.00 15.81 87 ALA A CA 1
ATOM 686 C C . ALA A 1 87 ? 19.697 24.636 14.146 1.00 13.36 87 ALA A C 1
ATOM 687 O O . ALA A 1 87 ? 20.349 25.685 14.301 1.00 17.85 87 ALA A O 1
ATOM 689 N N . ALA A 1 88 ? 19.335 24.198 12.957 1.00 13.67 88 ALA A N 1
ATOM 690 C CA . ALA A 1 88 ? 19.637 24.930 11.718 1.00 13.98 88 ALA A CA 1
ATOM 691 C C . ALA A 1 88 ? 18.895 26.267 11.696 1.00 13.81 88 ALA A C 1
ATOM 692 O O . ALA A 1 88 ? 19.479 27.253 11.229 1.00 16.98 88 ALA A O 1
ATOM 694 N N . GLY A 1 89 ? 17.642 26.260 12.152 1.00 12.10 89 GLY A N 1
ATOM 695 C CA . GLY A 1 89 ? 16.791 27.434 11.977 1.00 12.53 89 GLY A CA 1
ATOM 696 C C . GLY A 1 89 ? 16.848 28.374 13.160 1.00 11.48 89 GLY A C 1
ATOM 697 O O . GLY A 1 89 ? 16.671 29.577 12.947 1.00 12.18 89 GLY A O 1
ATOM 698 N N . ASP A 1 90 ? 16.979 27.825 14.388 1.00 13.01 90 ASP A N 1
ATOM 699 C CA . ASP A 1 90 ? 16.877 28.659 15.579 1.00 11.96 90 ASP A CA 1
ATOM 700 C C . ASP A 1 90 ? 18.179 29.341 15.926 1.00 14.30 90 ASP A C 1
ATOM 701 O O . ASP A 1 90 ? 18.905 28.911 16.793 1.00 14.67 90 ASP A O 1
ATOM 706 N N . LYS A 1 91 ? 18.502 30.406 15.183 1.00 16.15 91 LYS A N 1
ATOM 707 C CA . LYS A 1 91 ? 19.792 31.092 15.335 1.00 17.55 91 LYS A CA 1
ATOM 708 C C . LYS A 1 91 ? 19.862 31.832 16.628 1.00 18.29 91 LYS A C 1
ATOM 709 O O . LYS A 1 91 ? 20.972 31.894 17.181 1.00 23.81 91 LYS A O 1
ATOM 715 N N . ASP A 1 92 ? 18.706 32.307 17.110 1.00 16.17 92 ASP A N 1
ATOM 716 C CA . ASP A 1 92 ? 18.824 33.026 18.384 1.00 21.96 92 ASP A CA 1
ATOM 717 C C . ASP A 1 92 ? 18.668 32.108 19.586 1.00 21.56 92 ASP A C 1
ATOM 718 O O . ASP A 1 92 ? 18.776 32.606 20.734 1.00 23.87 92 ASP A O 1
ATOM 723 N N . GLY A 1 93 ? 18.422 30.815 19.426 1.00 19.42 93 GLY A N 1
ATOM 724 C CA . GLY A 1 93 ? 18.569 29.920 20.576 1.00 19.64 93 GLY A CA 1
ATOM 725 C C . GLY A 1 93 ? 17.416 29.880 21.531 1.00 18.29 93 GLY A C 1
ATOM 726 O O . GLY A 1 93 ? 17.514 29.362 22.6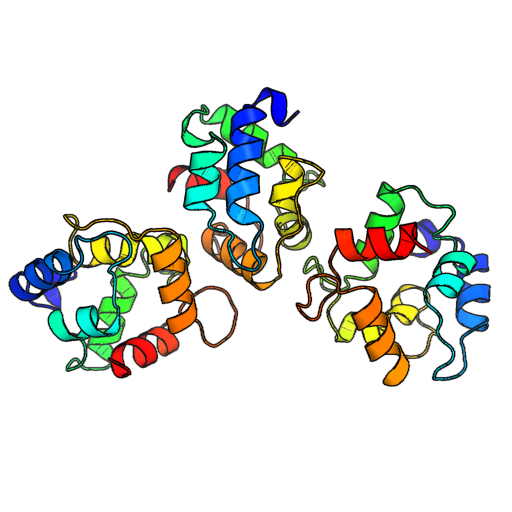74 1.00 19.66 93 GLY A O 1
ATOM 727 N N . ASP A 1 94 ? 16.249 30.335 21.120 1.00 14.90 94 ASP A N 1
ATOM 728 C CA . ASP A 1 94 ? 15.059 30.312 21.950 1.00 13.11 94 ASP A CA 1
ATOM 729 C C . ASP A 1 94 ? 14.111 29.105 21.775 1.00 13.51 94 ASP A C 1
ATOM 730 O O . ASP A 1 94 ? 13.014 29.134 22.372 1.00 14.33 94 ASP A O 1
ATOM 735 N N . GLY A 1 95 ? 14.528 28.128 21.016 1.00 13.50 95 GLY A N 1
ATOM 736 C CA . GLY A 1 95 ? 13.709 26.936 20.867 1.00 13.87 95 GLY A CA 1
ATOM 737 C C . GLY A 1 95 ? 12.561 27.033 19.888 1.00 12.40 95 GLY A C 1
ATOM 738 O O . GLY A 1 95 ? 11.670 26.151 19.920 1.00 12.38 95 GLY A O 1
ATOM 739 N N . LYS A 1 96 ? 12.489 28.072 19.082 1.00 11.63 96 LYS A N 1
ATOM 740 C CA . LYS A 1 96 ? 11.453 28.258 18.086 1.00 10.23 96 LYS A CA 1
ATOM 741 C C . LYS A 1 96 ? 12.047 28.871 16.828 1.00 9.44 96 LYS A C 1
ATOM 742 O O . LYS A 1 96 ? 13.091 29.473 16.884 1.00 10.34 96 LYS A O 1
ATOM 748 N N . ILE A 1 97 ? 11.337 28.729 15.723 1.00 9.12 97 ILE A N 1
ATOM 749 C CA . ILE A 1 97 ? 11.727 29.383 14.470 1.00 8.82 97 ILE A CA 1
ATOM 750 C C . ILE A 1 97 ? 10.770 30.529 14.215 1.00 8.95 97 ILE A C 1
ATOM 751 O O . ILE A 1 97 ? 9.554 30.295 13.992 1.00 8.73 97 ILE A O 1
ATOM 759 N N . GLY A 1 98 ? 11.282 31.733 14.204 1.00 9.26 98 GLY A N 1
ATOM 760 C CA . GLY A 1 98 ? 10.442 32.894 13.876 1.00 10.12 98 GLY A CA 1
ATOM 761 C C . GLY A 1 98 ? 10.481 33.248 12.409 1.00 8.87 98 GLY A C 1
ATOM 762 O O . GLY A 1 98 ? 11.036 32.534 11.581 1.00 8.42 98 GLY A O 1
ATOM 763 N N . VAL A 1 99 ? 9.866 34.358 12.068 1.00 9.35 99 VAL A N 1
ATOM 764 C CA . VAL A 1 99 ? 9.640 34.752 10.693 1.00 10.12 99 VAL A CA 1
ATOM 765 C C . VAL A 1 99 ? 10.965 34.927 9.979 1.00 9.22 99 VAL A C 1
ATOM 766 O O . VAL A 1 99 ? 11.231 34.348 8.902 1.00 9.83 99 VAL A O 1
ATOM 770 N N . GLU A 1 100 ? 11.857 35.758 10.523 1.00 9.58 100 GLU A N 1
ATOM 771 C CA . GLU A 1 100 ? 13.105 36.046 9.884 1.00 9.65 100 GLU A CA 1
ATOM 772 C C . GLU A 1 100 ? 13.912 34.768 9.819 1.00 8.61 100 GLU A C 1
ATOM 773 O O . GLU A 1 100 ? 14.574 34.516 8.793 1.00 10.26 100 GLU A O 1
ATOM 779 N N . GLU A 1 101 ? 13.930 33.981 10.891 1.00 8.51 101 GLU A N 1
ATOM 780 C CA . GLU A 1 101 ? 14.690 32.749 10.903 1.00 8.57 101 GLU A CA 1
ATOM 781 C C . GLU A 1 101 ? 14.235 31.824 9.768 1.00 8.57 101 GLU A C 1
ATOM 782 O O . GLU A 1 101 ? 15.069 31.189 9.108 1.00 8.93 101 GLU A O 1
ATOM 788 N N . PHE A 1 102 ? 12.937 31.724 9.525 1.00 7.85 102 PHE A N 1
ATOM 789 C CA . PHE A 1 102 ? 12.452 30.868 8.432 1.00 7.90 102 PHE A CA 1
ATOM 790 C C . PHE A 1 102 ? 12.905 31.433 7.089 1.00 7.97 102 PHE A C 1
ATOM 791 O O . PHE A 1 102 ? 13.390 30.684 6.215 1.00 8.66 102 PHE A O 1
ATOM 799 N N . SER A 1 103 ? 12.748 32.737 6.903 1.00 8.19 103 SER A N 1
ATOM 800 C CA . SER A 1 103 ? 13.178 33.355 5.656 1.00 9.05 103 SER A CA 1
ATOM 801 C C . SER A 1 103 ? 14.651 33.119 5.397 1.00 9.04 103 SER A C 1
ATOM 802 O O . SER A 1 103 ? 15.054 32.855 4.252 1.00 9.80 103 SER A O 1
ATOM 805 N N . THR A 1 104 ? 15.492 33.227 6.424 1.00 10.20 104 THR A N 1
ATOM 806 C CA . THR A 1 104 ? 16.899 32.947 6.284 1.00 12.32 104 THR A CA 1
ATOM 807 C C . THR A 1 104 ? 17.229 31.500 5.940 1.00 11.99 104 THR A C 1
ATOM 808 O O . THR A 1 104 ? 18.045 31.210 5.080 1.00 12.74 104 THR A O 1
ATOM 812 N N . LEU A 1 105 ? 16.527 30.588 6.599 1.00 11.16 105 LEU A N 1
ATOM 813 C CA . LEU A 1 105 ? 16.684 29.192 6.302 1.00 11.70 105 LEU A CA 1
ATOM 814 C C . LEU A 1 105 ? 16.410 28.918 4.813 1.00 9.19 105 LEU A C 1
ATOM 815 O O . LEU A 1 105 ? 17.158 28.196 4.141 1.00 10.76 105 LEU A O 1
ATOM 823 N N . VAL A 1 106 ? 15.326 29.501 4.282 1.00 8.80 106 VAL A N 1
ATOM 824 C CA . VAL A 1 106 ? 15.025 29.333 2.869 1.00 8.19 106 VAL A CA 1
ATOM 825 C C . VAL A 1 106 ? 16.050 30.028 1.972 1.00 8.95 106 VAL A C 1
ATOM 826 O O . VAL A 1 106 ? 16.528 29.457 0.970 1.00 9.67 106 VAL A O 1
ATOM 830 N N . ALA A 1 107 ? 16.399 31.260 2.300 1.00 9.99 107 ALA A N 1
ATOM 831 C CA . ALA A 1 107 ? 17.354 32.000 1.474 1.00 10.50 107 ALA A CA 1
ATOM 832 C C . ALA A 1 107 ? 18.666 31.270 1.301 1.00 10.81 107 ALA A C 1
ATOM 833 O O . ALA A 1 107 ? 19.292 31.310 0.248 1.00 12.44 107 ALA A O 1
ATOM 835 N N . GLU A 1 108 ? 19.114 30.622 2.359 1.00 11.41 108 GLU A N 1
ATOM 836 C CA . GLU A 1 108 ? 20.382 29.899 2.365 1.00 13.43 108 GLU A CA 1
ATOM 837 C C . GLU A 1 108 ? 20.300 28.507 1.792 1.00 12.70 108 GLU A C 1
ATOM 838 O O . GLU A 1 108 ? 21.293 27.803 1.623 1.00 16.69 108 GLU A O 1
ATOM 844 N N . SER A 1 109 ? 19.072 28.078 1.486 1.00 11.43 109 SER A N 1
ATOM 845 C CA . SER A 1 109 ? 18.932 26.738 0.876 1.00 12.05 109 SER A CA 1
ATOM 846 C C . SER A 1 109 ? 19.298 26.766 -0.601 1.00 14.08 109 SER A C 1
ATOM 847 O O . SER A 1 109 ? 19.412 27.847 -1.199 1.00 15.60 109 SER A O 1
ATOM 851 N N . SER B 1 1 ? 5.813 56.535 4.954 1.00 29.22 1 SER B N 1
ATOM 852 C CA . SER B 1 1 ? 6.746 55.426 5.350 1.00 24.63 1 SER B CA 1
ATOM 853 C C . SER B 1 1 ? 7.189 55.687 6.805 1.00 19.13 1 SER B C 1
ATOM 854 O O . SER B 1 1 ? 7.000 56.820 7.187 1.00 14.64 1 SER B O 1
ATOM 857 N N . MET B 1 2 ? 7.717 54.749 7.566 1.00 15.55 2 MET B N 1
ATOM 858 C CA . MET B 1 2 ? 8.055 55.032 9.000 1.00 11.58 2 MET B CA 1
ATOM 859 C C . MET B 1 2 ? 9.066 56.174 9.125 1.00 8.51 2 MET B C 1
ATOM 860 O O . MET B 1 2 ? 8.980 56.978 10.051 1.00 7.58 2 MET B O 1
ATOM 865 N N . THR B 1 3 ? 10.032 56.258 8.225 1.00 8.59 3 THR B N 1
ATOM 866 C CA . THR B 1 3 ? 11.028 57.313 8.295 1.00 7.38 3 THR B CA 1
ATOM 867 C C . THR B 1 3 ? 10.506 58.656 7.821 1.00 6.38 3 THR B C 1
ATOM 868 O O . THR B 1 3 ? 11.223 59.635 7.946 1.00 7.06 3 THR B O 1
ATOM 872 N N . ASP B 1 4 ? 9.270 58.739 7.339 1.00 7.03 4 ASP B N 1
ATOM 873 C CA . ASP B 1 4 ? 8.584 60.003 7.164 1.00 7.34 4 ASP B CA 1
ATOM 874 C C . ASP B 1 4 ? 7.961 60.510 8.459 1.00 7.10 4 ASP B C 1
ATOM 875 O O . ASP B 1 4 ? 7.613 61.688 8.554 1.00 10.80 4 ASP B O 1
ATOM 880 N N . LEU B 1 5 ? 7.774 59.657 9.443 1.00 7.31 5 LEU B N 1
ATOM 881 C CA . LEU B 1 5 ? 7.196 59.947 10.729 1.00 7.37 5 LEU B CA 1
ATOM 882 C C . LEU B 1 5 ? 8.222 60.145 11.839 1.00 7.58 5 LEU B C 1
ATOM 883 O O . LEU B 1 5 ? 8.043 60.968 12.712 1.00 9.99 5 LEU B O 1
ATOM 888 N N . LEU B 1 6 ? 9.249 59.311 11.786 1.00 6.99 6 LEU B N 1
ATOM 889 C CA . LEU B 1 6 ? 10.226 59.231 12.842 1.00 7.01 6 LEU B CA 1
ATOM 890 C C . LEU B 1 6 ? 11.627 59.362 12.228 1.00 7.02 6 LEU B C 1
ATOM 891 O O . LEU B 1 6 ? 11.863 58.914 11.111 1.00 8.48 6 LEU B O 1
ATOM 896 N N . SER B 1 7 ? 12.517 59.990 12.970 1.00 7.00 7 SER B N 1
ATOM 897 C CA . SER B 1 7 ? 13.869 60.162 12.562 1.00 7.48 7 SER B CA 1
ATOM 898 C C . SER B 1 7 ? 14.622 58.845 12.449 1.00 7.33 7 SER B C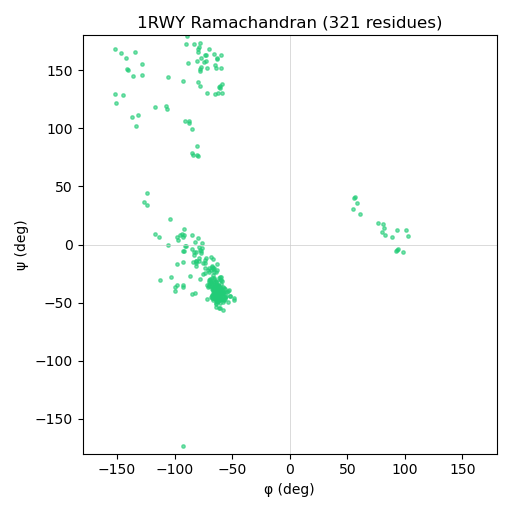 1
ATOM 899 O O . SER B 1 7 ? 14.672 58.102 13.413 1.00 7.62 7 SER B O 1
ATOM 902 N N . ALA B 1 8 ? 15.299 58.594 11.322 1.00 8.79 8 ALA B N 1
ATOM 903 C CA . ALA B 1 8 ? 16.122 57.414 11.205 1.00 8.62 8 ALA B CA 1
ATOM 904 C C . ALA B 1 8 ? 17.250 57.433 12.260 1.00 8.25 8 ALA B C 1
ATOM 905 O O . ALA B 1 8 ? 17.726 56.341 12.655 1.00 8.83 8 ALA B O 1
ATOM 907 N N . GLU B 1 9 ? 17.694 58.589 12.678 1.00 9.19 9 GLU B N 1
ATOM 908 C CA . GLU B 1 9 ? 18.702 58.649 13.729 1.00 9.34 9 GLU B CA 1
ATOM 909 C C . GLU B 1 9 ? 18.173 58.131 15.076 1.00 8.42 9 GLU B C 1
ATOM 910 O O . GLU B 1 9 ? 18.824 57.363 15.776 1.00 9.74 9 GLU B O 1
ATOM 916 N N . ASP B 1 10 ? 16.988 58.567 15.433 1.00 7.83 10 ASP B N 1
ATOM 917 C CA . ASP B 1 10 ? 16.331 58.061 16.638 1.00 7.30 10 ASP B CA 1
ATOM 918 C C . ASP B 1 10 ? 16.076 56.564 16.517 1.00 6.74 10 ASP B C 1
ATOM 919 O O . ASP B 1 10 ? 16.250 55.788 17.457 1.00 7.90 10 ASP B O 1
ATOM 924 N N . ILE B 1 11 ? 15.609 56.133 15.358 1.00 7.08 11 ILE B N 1
ATOM 925 C CA . ILE B 1 11 ? 15.319 54.712 15.166 1.00 6.75 11 ILE B CA 1
ATOM 926 C C . ILE B 1 11 ? 16.613 53.903 15.386 1.00 6.96 11 ILE B C 1
ATOM 927 O O . ILE B 1 11 ? 16.595 52.852 16.046 1.00 7.22 11 ILE B O 1
ATOM 932 N N . LYS B 1 12 ? 17.724 54.325 14.800 1.00 7.41 12 LYS B N 1
ATOM 933 C CA . LYS B 1 12 ? 18.960 53.565 14.926 1.00 7.97 12 LYS B CA 1
ATOM 934 C C . LYS B 1 12 ? 19.358 53.455 16.387 1.00 8.12 12 LYS B C 1
ATOM 935 O O . LYS B 1 12 ? 19.818 52.389 16.847 1.00 9.20 12 LYS B O 1
ATOM 941 N N . LYS B 1 13 ? 19.226 54.551 17.135 1.00 8.68 13 LYS B N 1
ATOM 942 C CA . LYS B 1 13 ? 19.612 54.492 18.544 1.00 9.59 13 LYS B CA 1
ATOM 943 C C . LYS B 1 13 ? 18.684 53.565 19.311 1.00 8.38 13 LYS B C 1
ATOM 944 O O . LYS B 1 13 ? 19.133 52.783 20.178 1.00 9.38 13 LYS B O 1
ATOM 950 N N . ALA B 1 14 ? 17.404 53.671 19.066 1.00 7.32 14 ALA B N 1
ATOM 951 C CA . ALA B 1 14 ? 16.393 52.876 19.785 1.00 7.37 14 ALA B CA 1
ATOM 952 C C . ALA B 1 14 ? 16.594 51.376 19.500 1.00 7.71 14 ALA B C 1
ATOM 953 O O . ALA B 1 14 ? 16.632 50.593 20.412 1.00 8.83 14 ALA B O 1
ATOM 955 N N . ILE B 1 15 ? 16.732 51.035 18.222 1.00 7.58 15 ILE B N 1
ATOM 956 C CA . ILE B 1 15 ? 16.951 49.628 17.907 1.00 8.78 15 ILE B CA 1
ATOM 957 C C . ILE B 1 15 ? 18.241 49.132 18.513 1.00 8.47 15 ILE B C 1
ATOM 958 O O . ILE B 1 15 ? 18.349 48.037 19.052 1.00 9.02 15 ILE B O 1
ATOM 964 N N . GLY B 1 16 ? 19.281 49.977 18.477 1.00 9.05 16 GLY B N 1
ATOM 965 C CA . GLY B 1 16 ? 20.557 49.610 19.054 1.00 9.72 16 GLY B CA 1
ATOM 966 C C . GLY B 1 16 ? 20.562 49.304 20.519 1.00 8.85 16 GLY B C 1
ATOM 967 O O . GLY B 1 16 ? 21.361 48.508 21.014 1.00 10.02 16 GLY B O 1
ATOM 968 N N . ALA B 1 17 ? 19.617 49.926 21.235 1.00 8.60 17 ALA B N 1
ATOM 969 C CA . ALA B 1 17 ? 19.517 49.714 22.674 1.00 8.34 17 ALA B CA 1
ATOM 970 C C . ALA B 1 17 ? 18.955 48.355 23.009 1.00 8.19 17 ALA B C 1
ATOM 971 O O . ALA B 1 17 ? 19.078 47.890 24.156 1.00 10.14 17 ALA B O 1
ATOM 973 N N . PHE B 1 18 ? 18.339 47.681 22.042 1.00 7.64 18 PHE B N 1
ATOM 974 C CA . PHE B 1 18 ? 17.588 46.457 22.280 1.00 8.38 18 PHE B CA 1
ATOM 975 C C . PHE B 1 18 ? 18.070 45.302 21.453 1.00 7.96 18 PHE B C 1
ATOM 976 O O . PHE B 1 18 ? 17.311 44.423 21.072 1.00 9.95 18 PHE B O 1
ATOM 984 N N . THR B 1 19 ? 19.362 45.265 21.201 1.00 8.17 19 THR B N 1
ATOM 985 C CA . THR B 1 19 ? 19.944 44.142 20.424 1.00 9.10 19 THR B CA 1
ATOM 986 C C . THR B 1 19 ? 20.049 42.883 21.241 1.00 8.79 19 THR B C 1
ATOM 987 O O . THR B 1 19 ? 20.070 41.798 20.605 1.00 12.38 19 THR B O 1
ATOM 991 N N . ALA B 1 20 ? 20.134 42.899 22.544 1.00 10.01 20 ALA B N 1
ATOM 992 C CA . ALA B 1 20 ? 20.332 41.728 23.364 1.00 10.52 20 ALA B CA 1
ATOM 993 C C . ALA B 1 20 ? 19.018 40.980 23.507 1.00 10.73 20 ALA B C 1
ATOM 994 O O . ALA B 1 20 ? 17.917 41.534 23.485 1.00 10.45 20 ALA B O 1
ATOM 996 N N . ALA B 1 21 ? 19.109 39.674 23.639 1.00 11.99 21 ALA B N 1
ATOM 997 C CA . ALA B 1 21 ? 17.947 38.834 23.833 1.00 11.63 21 ALA B CA 1
ATOM 998 C C . ALA B 1 21 ? 17.186 39.236 25.094 1.00 10.73 21 ALA B C 1
ATOM 999 O O . ALA B 1 21 ? 17.724 39.494 26.151 1.00 13.99 21 ALA B O 1
ATOM 1001 N N . ASP B 1 22 ? 15.855 39.234 24.914 1.00 9.57 22 ASP B N 1
ATOM 1002 C CA . ASP B 1 22 ? 14.924 39.519 25.997 1.00 9.93 22 ASP B CA 1
ATOM 1003 C C . ASP B 1 22 ? 15.189 40.835 26.661 1.00 10.46 22 ASP B C 1
ATOM 1004 O O . ASP B 1 22 ? 14.882 41.080 27.801 1.00 14.18 22 ASP B O 1
ATOM 1009 N N . SER B 1 23 ? 15.712 41.795 25.895 1.00 9.65 23 SER B N 1
ATOM 1010 C CA . SER B 1 23 ? 15.931 43.135 26.354 1.00 10.46 23 SER B CA 1
ATOM 1011 C C . SER B 1 23 ? 14.771 44.081 26.061 1.00 8.85 23 SER B C 1
ATOM 1012 O O . SER B 1 23 ? 14.780 45.181 26.640 1.00 10.04 23 SER B O 1
ATOM 1015 N N . PHE B 1 24 ? 13.840 43.731 25.183 1.00 8.86 24 PHE B N 1
ATOM 1016 C CA . PHE B 1 24 ? 12.900 44.749 24.735 1.00 9.72 24 PHE B CA 1
ATOM 1017 C C . PHE B 1 24 ? 12.096 45.310 25.896 1.00 8.83 24 PHE B C 1
ATOM 1018 O O . PHE B 1 24 ? 11.629 44.570 26.747 1.00 10.81 24 PHE B O 1
ATOM 1026 N N . ASP B 1 25 ? 11.948 46.633 25.886 1.00 9.14 25 ASP B N 1
ATOM 1027 C CA . ASP B 1 25 ? 11.173 47.375 26.890 1.00 9.22 25 ASP B CA 1
ATOM 1028 C C . ASP B 1 25 ? 10.374 48.414 26.112 1.00 8.49 25 ASP B C 1
ATOM 1029 O O . ASP B 1 25 ? 10.940 49.346 25.550 1.00 8.61 25 ASP B O 1
ATOM 1034 N N . HIS B 1 26 ? 9.072 48.223 26.038 1.00 10.26 26 HIS B N 1
ATOM 1035 C CA . HIS B 1 26 ? 8.303 49.123 25.161 1.00 10.70 26 HIS B CA 1
ATOM 1036 C C . HIS B 1 26 ? 8.364 50.565 25.623 1.00 8.95 26 HIS B C 1
ATOM 1037 O O . HIS B 1 26 ? 8.387 51.461 24.792 1.00 8.47 26 HIS B O 1
ATOM 1044 N N . LYS B 1 27 ? 8.383 50.853 26.923 1.00 9.06 27 LYS B N 1
ATOM 1045 C CA . LYS B 1 27 ? 8.359 52.224 27.339 1.00 9.33 27 LYS B CA 1
ATOM 1046 C C . LYS B 1 27 ? 9.608 52.945 26.871 1.00 7.83 27 LYS B C 1
ATOM 1047 O O . LYS B 1 27 ? 9.534 54.050 26.308 1.00 9.13 27 LYS B O 1
ATOM 1053 N N . LYS B 1 28 ? 10.753 52.353 27.149 1.00 7.57 28 LYS B N 1
ATOM 1054 C CA . LYS B 1 28 ? 12.020 52.944 26.737 1.00 6.95 28 LYS B CA 1
ATOM 1055 C C . LYS B 1 28 ? 12.148 53.007 25.215 1.00 6.79 28 LYS B C 1
ATOM 1056 O O . LYS B 1 28 ? 12.626 53.995 24.651 1.00 8.17 28 LYS B O 1
ATOM 1062 N N . PHE B 1 29 ? 11.716 51.962 24.527 1.00 6.43 29 PHE B N 1
ATOM 1063 C CA . PHE B 1 29 ? 11.787 51.974 23.076 1.00 6.34 29 PHE B CA 1
ATOM 1064 C C . PHE B 1 29 ? 10.945 53.089 22.483 1.00 6.69 29 PHE B C 1
ATOM 1065 O O . PHE B 1 29 ? 11.404 53.829 21.619 1.00 6.77 29 PHE B O 1
ATOM 1073 N N . PHE B 1 30 ? 9.695 53.231 22.928 1.00 6.57 30 PHE B N 1
ATOM 1074 C CA . PHE B 1 30 ? 8.842 54.252 22.360 1.00 7.79 30 PHE B CA 1
ATOM 1075 C C . PHE B 1 30 ? 9.418 55.654 22.638 1.00 7.76 30 PHE B C 1
ATOM 1076 O O . PHE B 1 30 ? 9.317 56.572 21.800 1.00 8.75 30 PHE B O 1
ATOM 1084 N N . GLN B 1 31 ? 10.025 55.857 23.807 1.00 7.70 31 GLN B N 1
ATOM 1085 C CA . GLN B 1 31 ? 10.689 57.120 24.098 1.00 8.81 31 GLN B CA 1
ATOM 1086 C C . GLN B 1 31 ? 11.847 57.330 23.156 1.00 8.23 31 GLN B C 1
ATOM 1087 O O . GLN B 1 31 ? 11.970 58.350 22.495 1.00 9.16 31 GLN B O 1
ATOM 1093 N N . MET B 1 32 ? 12.758 56.343 23.079 1.00 8.08 32 MET B N 1
ATOM 1094 C CA . MET B 1 32 ? 13.959 56.529 22.262 1.00 7.84 32 MET B CA 1
ATOM 1095 C C . MET B 1 32 ? 13.641 56.730 20.779 1.00 8.16 32 MET B C 1
ATOM 1096 O O . MET B 1 32 ? 14.352 57.467 20.107 1.00 9.44 32 MET B O 1
ATOM 1101 N N . VAL B 1 33 ? 12.640 56.042 20.264 1.00 7.14 33 VAL B N 1
ATOM 1102 C CA . VAL B 1 33 ? 12.353 56.140 18.836 1.00 7.62 33 VAL B CA 1
ATOM 1103 C C . VAL B 1 33 ? 11.714 57.457 18.444 1.00 7.46 33 VAL B C 1
ATOM 1104 O O . VAL B 1 33 ? 11.624 57.760 17.254 1.00 8.14 33 VAL B O 1
ATOM 1108 N N . GLY B 1 34 ? 11.246 58.245 19.430 1.00 7.47 34 GLY B N 1
ATOM 1109 C CA . GLY B 1 34 ? 10.656 59.548 19.172 1.00 7.89 34 GLY B CA 1
ATOM 1110 C C . GLY B 1 34 ? 9.169 59.623 19.179 1.00 7.14 34 GLY B C 1
ATOM 1111 O O . GLY B 1 34 ? 8.616 60.664 18.805 1.00 7.53 34 GLY B O 1
ATOM 1112 N N . LEU B 1 35 ? 8.500 58.570 19.662 1.00 7.34 35 LEU B N 1
ATOM 1113 C CA . LEU B 1 35 ? 7.031 58.590 19.624 1.00 7.52 35 LEU B CA 1
ATOM 1114 C C . LEU B 1 35 ? 6.381 59.606 20.555 1.00 7.21 35 LEU B C 1
ATOM 1115 O O . LEU B 1 35 ? 5.249 59.995 20.316 1.00 8.24 35 LEU B O 1
ATOM 1120 N N . LYS B 1 36 ? 7.085 60.025 21.580 1.00 7.26 36 LYS B N 1
ATOM 1121 C CA . LYS B 1 36 ? 6.539 61.064 22.485 1.00 7.95 36 LYS B CA 1
ATOM 1122 C C . LYS B 1 36 ? 6.526 62.420 21.834 1.00 7.79 36 LYS B C 1
ATOM 1123 O O . LYS B 1 36 ? 5.886 63.341 22.335 1.00 8.79 36 LYS B O 1
ATOM 1129 N N . LYS B 1 37 ? 7.186 62.581 20.682 1.00 7.38 37 LYS B N 1
ATOM 1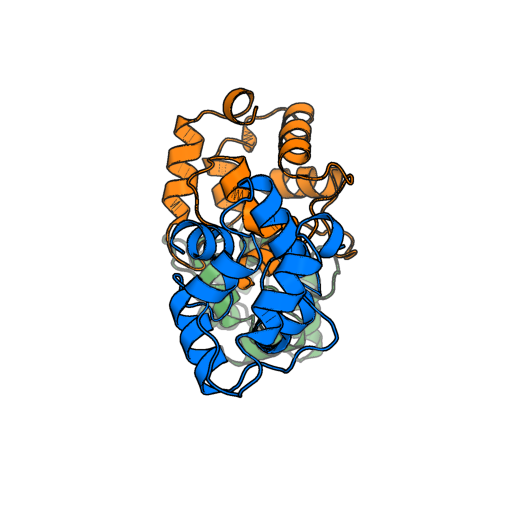130 C CA . LYS B 1 37 ? 7.191 63.825 19.941 1.00 8.27 37 LYS B CA 1
ATOM 1131 C C . LYS B 1 37 ? 6.098 63.872 18.899 1.00 8.02 37 LYS B C 1
ATOM 1132 O O . LYS B 1 37 ? 5.970 64.916 18.231 1.00 10.39 37 LYS B O 1
ATOM 1138 N N . LYS B 1 38 ? 5.342 62.800 18.679 1.00 8.26 38 LYS B N 1
ATOM 1139 C CA . LYS B 1 38 ? 4.361 62.734 17.604 1.00 9.32 38 LYS B CA 1
ATOM 1140 C C . LYS B 1 38 ? 2.973 63.159 18.041 1.00 8.74 38 LYS B C 1
ATOM 1141 O O . LYS B 1 38 ? 2.532 62.810 19.134 1.00 8.99 38 LYS B O 1
ATOM 1150 N N . SER B 1 39 ? 2.273 63.888 17.174 1.00 9.98 39 SER B N 1
ATOM 1151 C CA . SER B 1 39 ? 0.895 64.208 17.424 1.00 11.26 39 SER B CA 1
ATOM 1152 C C . SER B 1 39 ? 0.077 62.953 17.543 1.00 10.33 39 SER B C 1
ATOM 1153 O O . SER B 1 39 ? 0.470 61.857 17.079 1.00 8.64 39 SER B O 1
ATOM 1156 N N . ALA B 1 40 ? -1.108 63.052 18.106 1.00 12.33 40 ALA B N 1
ATOM 1157 C CA . ALA B 1 40 ? -1.979 61.897 18.237 1.00 13.08 40 ALA B CA 1
ATOM 1158 C C . ALA B 1 40 ? -2.279 61.269 16.891 1.00 11.69 40 ALA B C 1
ATOM 1159 O O . ALA B 1 40 ? -2.295 60.080 16.779 1.00 11.33 40 ALA B O 1
ATOM 1161 N N . ASP B 1 41 ? -2.505 62.074 15.874 1.00 11.81 41 ASP B N 1
ATOM 1162 C CA . ASP B 1 41 ? -2.810 61.504 14.570 1.00 11.01 41 ASP B CA 1
ATOM 1163 C C . ASP B 1 41 ? -1.597 60.763 14.010 1.00 9.55 41 ASP B C 1
ATOM 1164 O O . ASP B 1 41 ? -1.737 59.726 13.326 1.00 9.45 41 ASP B O 1
ATOM 1169 N N . ASP B 1 42 ? -0.393 61.292 14.227 1.00 8.36 42 ASP B N 1
ATOM 1170 C CA . ASP B 1 42 ? 0.802 60.626 13.725 1.00 7.60 42 ASP B CA 1
ATOM 1171 C C . ASP B 1 42 ? 1.089 59.331 14.469 1.00 6.80 42 ASP B C 1
ATOM 1172 O O . ASP B 1 42 ? 1.590 58.402 13.850 1.00 7.06 42 ASP B O 1
ATOM 1177 N N . VAL B 1 43 ? 0.774 59.232 15.751 1.00 6.64 43 VAL B N 1
ATOM 1178 C CA . VAL B 1 43 ? 0.885 57.977 16.435 1.00 6.41 43 VAL B CA 1
ATOM 1179 C C . VAL B 1 43 ? 0.004 56.916 15.771 1.00 6.19 43 VAL B C 1
ATOM 1180 O O . VAL B 1 43 ? 0.402 55.767 15.591 1.00 6.56 43 VAL B O 1
ATOM 1184 N N . LYS B 1 44 ? -1.206 57.288 15.374 1.00 6.59 44 LYS B N 1
ATOM 1185 C CA . LYS B 1 44 ? -2.065 56.364 14.666 1.00 7.16 44 LYS B CA 1
ATOM 1186 C C . LYS B 1 44 ? -1.463 55.945 13.318 1.00 6.21 44 LYS B C 1
ATOM 1187 O O . LYS B 1 44 ? -1.615 54.804 12.921 1.00 6.50 44 LYS B O 1
ATOM 1193 N N . LYS B 1 45 ? -0.799 56.842 12.630 1.00 6.54 45 LYS B N 1
ATOM 1194 C CA . LYS B 1 45 ? -0.164 56.468 11.358 1.00 6.78 45 LYS B CA 1
ATOM 1195 C C . LYS B 1 45 ? 0.873 55.373 11.603 1.00 6.28 45 LYS B C 1
ATOM 1196 O O . LYS B 1 45 ? 1.005 54.454 10.784 1.00 7.18 45 LYS B O 1
ATOM 1202 N N . VAL B 1 46 ? 1.621 55.472 12.693 1.00 5.87 46 VAL B N 1
ATOM 1203 C CA . VAL B 1 46 ? 2.612 54.471 13.057 1.00 6.02 46 VAL B CA 1
ATOM 1204 C C . VAL B 1 46 ? 1.929 53.141 13.270 1.00 5.91 46 VAL B C 1
ATOM 1205 O O . VAL B 1 46 ? 2.354 52.096 12.766 1.00 6.38 46 VAL B O 1
ATOM 1209 N N . PHE B 1 47 ? 0.818 53.140 14.004 1.00 5.88 47 PHE B N 1
ATOM 1210 C CA . PHE B 1 47 ? 0.048 51.915 14.211 1.00 5.36 47 PHE B CA 1
ATOM 1211 C C . PHE B 1 47 ? -0.303 51.252 12.894 1.00 5.73 47 PHE B C 1
ATOM 1212 O O . PHE B 1 47 ? -0.156 50.030 12.751 1.00 5.89 47 PHE B O 1
ATOM 1220 N N . HIS B 1 48 ? -0.835 52.033 11.958 1.00 6.07 48 HIS B N 1
ATOM 1221 C CA . HIS B 1 48 ? -1.326 51.367 10.749 1.00 6.23 48 HIS B CA 1
ATOM 1222 C C . HIS B 1 48 ? -0.199 50.737 9.962 1.00 5.99 48 HIS B C 1
ATOM 1223 O O . HIS B 1 48 ? -0.411 49.722 9.291 1.00 6.98 48 HIS B O 1
ATOM 1230 N N . ILE B 1 49 ? 1.020 51.288 10.009 1.00 5.92 49 ILE B N 1
ATOM 1231 C CA . ILE B 1 49 ? 2.180 50.660 9.374 1.00 6.23 49 ILE B CA 1
ATOM 1232 C C . ILE B 1 49 ? 2.479 49.327 10.044 1.00 5.75 49 ILE B C 1
ATOM 1233 O O . ILE B 1 49 ? 2.814 48.333 9.351 1.00 6.94 49 ILE B O 1
ATOM 1238 N N . LEU B 1 50 ? 2.382 49.262 11.350 1.00 5.61 50 LEU B N 1
ATOM 1239 C CA . LEU B 1 50 ? 2.649 48.029 12.072 1.00 6.03 50 LEU B CA 1
ATOM 1240 C C . LEU B 1 50 ? 1.589 46.953 11.850 1.00 5.97 50 LEU B C 1
ATOM 1241 O O . LEU B 1 50 ? 1.875 45.759 12.033 1.00 6.78 50 LEU B O 1
ATOM 1246 N N . ASP B 1 51 ? 0.382 47.350 11.484 1.00 6.59 51 ASP B N 1
ATOM 1247 C CA . ASP B 1 51 ? -0.710 46.456 11.168 1.00 6.75 51 ASP B CA 1
ATOM 1248 C C . ASP B 1 51 ? -0.503 45.963 9.725 1.00 7.36 51 ASP B C 1
ATOM 1249 O O . ASP B 1 51 ? -1.033 46.502 8.746 1.00 8.39 51 ASP B O 1
ATOM 1254 N N . LYS B 1 52 ? 0.307 44.919 9.613 1.00 7.74 52 LYS B N 1
ATOM 1255 C CA . LYS B 1 52 ? 0.844 44.530 8.319 1.00 10.37 52 LYS B CA 1
ATOM 1256 C C . LYS B 1 52 ? -0.255 44.158 7.326 1.00 11.34 52 LYS B C 1
ATOM 1257 O O . LYS B 1 52 ? -0.106 44.495 6.122 1.00 17.00 52 LYS B O 1
ATOM 1263 N N . ASP B 1 53 ? -1.296 43.473 7.765 1.00 9.92 53 ASP B N 1
ATOM 1264 C CA . ASP B 1 53 ? -2.354 43.043 6.847 1.00 11.46 53 ASP B CA 1
ATOM 1265 C C . ASP B 1 53 ? -3.560 43.956 6.828 1.00 10.82 53 ASP B C 1
ATOM 1266 O O . ASP B 1 53 ? -4.525 43.644 6.169 1.00 12.90 53 ASP B O 1
ATOM 1271 N N . LYS B 1 54 ? -3.500 45.081 7.515 1.00 10.06 54 LYS B N 1
ATOM 1272 C CA . LYS B 1 54 ? -4.544 46.096 7.551 1.00 10.60 54 LYS B CA 1
ATOM 1273 C C . LYS B 1 54 ? -5.857 45.477 7.984 1.00 10.63 54 LYS B C 1
ATOM 1274 O O . LYS B 1 54 ? -6.905 45.854 7.511 1.00 16.06 54 LYS B O 1
ATOM 1280 N N . SER B 1 55 ? -5.774 44.583 8.947 1.00 9.15 55 SER B N 1
ATOM 1281 C CA . SER B 1 55 ? -6.931 44.000 9.601 1.00 9.69 55 SER B CA 1
ATOM 1282 C C . SER B 1 55 ? -7.613 44.952 10.587 1.00 9.32 55 SER B C 1
ATOM 1283 O O . SER B 1 55 ? -8.751 44.693 11.042 1.00 10.65 55 SER B O 1
ATOM 1286 N N . GLY B 1 56 ? -6.903 46.009 10.956 1.00 9.10 56 GLY B N 1
ATOM 1287 C CA . GLY B 1 56 ? -7.341 46.904 12.007 1.00 9.77 56 GLY B CA 1
ATOM 1288 C C . GLY B 1 56 ? -6.701 46.636 13.337 1.00 7.41 56 GLY B C 1
ATOM 1289 O O . GLY B 1 56 ? -6.883 47.415 14.281 1.00 9.38 56 GLY B O 1
ATOM 1290 N N . PHE B 1 57 ? -5.938 45.571 13.442 1.00 6.53 57 PHE B N 1
ATOM 1291 C CA . PHE B 1 57 ? -5.314 45.174 14.735 1.00 6.54 57 PHE B CA 1
ATOM 1292 C C . PHE B 1 57 ? -3.900 44.686 14.453 1.00 5.53 57 PHE B C 1
ATOM 1293 O O . PHE B 1 57 ? -3.662 44.089 13.398 1.00 6.47 57 PHE B O 1
ATOM 1301 N N . ILE B 1 58 ? -3.015 44.867 15.423 1.00 5.43 58 ILE B N 1
ATOM 1302 C CA . ILE B 1 58 ? -1.756 44.167 15.433 1.00 5.38 58 ILE B CA 1
ATOM 1303 C C . ILE B 1 58 ? -2.002 42.851 16.145 1.00 5.61 58 ILE B C 1
ATOM 1304 O O . ILE B 1 58 ? -2.202 42.807 17.361 1.00 6.29 58 ILE B O 1
ATOM 1309 N N . GLU B 1 59 ? -2.037 41.752 15.370 1.00 6.38 59 GLU B N 1
ATOM 1310 C CA . GLU B 1 59 ? -2.220 40.423 15.903 1.00 6.80 59 GLU B CA 1
ATOM 1311 C C . GLU B 1 59 ? -0.880 39.899 16.474 1.00 6.59 59 GLU B C 1
ATOM 1312 O O . GLU B 1 59 ? 0.191 40.422 16.182 1.00 7.03 59 GLU B O 1
ATOM 1318 N N . GLU B 1 60 ? -0.970 38.819 17.248 1.00 6.84 60 GLU B N 1
ATOM 1319 C CA . GLU B 1 60 ? 0.215 38.213 17.806 1.00 7.55 60 GLU B CA 1
ATOM 1320 C C . GLU B 1 60 ? 1.264 37.903 16.766 1.00 8.09 60 GLU B C 1
ATOM 1321 O O . GLU B 1 60 ? 2.443 38.083 16.988 1.00 9.83 60 GLU B O 1
ATOM 1327 N N . ASP B 1 61 ? 0.802 37.446 15.606 1.00 8.56 61 ASP B N 1
ATOM 1328 C CA . ASP B 1 61 ? 1.701 37.024 14.542 1.00 10.23 61 ASP B CA 1
ATOM 1329 C C . ASP B 1 61 ? 2.313 38.177 13.789 1.00 9.40 61 ASP B C 1
ATOM 1330 O O . ASP B 1 61 ? 3.162 37.878 12.941 1.00 12.01 61 ASP B O 1
ATOM 1335 N N . GLU B 1 62 ? 1.935 39.402 14.047 1.00 7.35 62 GLU B N 1
ATOM 1336 C CA . GLU B 1 62 ? 2.543 40.631 13.531 1.00 7.12 62 GLU B CA 1
ATOM 1337 C C . GLU B 1 62 ? 3.422 41.315 14.576 1.00 7.13 62 GLU B C 1
ATOM 1338 O O . GLU B 1 62 ? 4.342 42.064 14.258 1.00 7.46 62 GLU B O 1
ATOM 1344 N N . LEU B 1 63 ? 3.093 41.113 15.857 1.00 7.99 63 LEU B N 1
ATOM 1345 C CA . LEU B 1 63 ? 3.725 41.933 16.904 1.00 7.87 63 LEU B CA 1
ATOM 1346 C C . LEU B 1 63 ? 5.196 41.596 17.053 1.00 7.42 63 LEU B C 1
ATOM 1347 O O . LEU B 1 63 ? 5.993 42.512 17.350 1.00 7.76 63 LEU B O 1
ATOM 1352 N N . GLY B 1 64 ? 5.600 40.353 16.794 1.00 7.47 64 GLY B N 1
ATOM 1353 C CA . GLY B 1 64 ? 7.008 39.954 16.859 1.00 8.86 64 GLY B CA 1
ATOM 1354 C C . GLY B 1 64 ? 7.874 40.673 15.862 1.00 7.25 64 GLY B C 1
ATOM 1355 O O . GLY B 1 64 ? 9.114 40.741 16.045 1.00 8.27 64 GLY B O 1
ATOM 1356 N N . SER B 1 65 ? 7.297 41.207 14.799 1.00 7.06 65 SER B N 1
ATOM 1357 C CA . SER B 1 65 ? 7.956 41.944 13.753 1.00 7.60 65 SER B CA 1
ATOM 1358 C C . SER B 1 65 ? 7.983 43.437 14.005 1.00 7.48 65 SER B C 1
ATOM 1359 O O . SER B 1 65 ? 8.367 44.193 13.095 1.00 8.07 65 SER B O 1
ATOM 1362 N N . ILE B 1 66 ? 7.576 43.907 15.179 1.00 7.11 66 ILE B N 1
ATOM 1363 C CA . ILE B 1 66 ? 7.435 45.335 15.379 1.00 7.53 66 ILE B CA 1
ATOM 1364 C C . ILE B 1 66 ? 8.695 46.105 15.104 1.00 7.34 66 ILE B C 1
ATOM 1365 O O . ILE B 1 66 ? 8.629 47.198 14.501 1.00 8.03 66 ILE B O 1
ATOM 1370 N N . LEU B 1 67 ? 9.856 45.614 15.507 1.00 6.73 67 LEU B N 1
ATOM 1371 C CA . LEU B 1 67 ? 11.085 46.410 15.301 1.00 7.14 67 LEU B CA 1
ATOM 1372 C C . LEU B 1 67 ? 11.350 46.597 13.816 1.00 6.62 67 LEU B C 1
ATOM 1373 O O . LEU B 1 67 ? 11.841 47.644 13.383 1.00 6.92 67 LEU B O 1
ATOM 1378 N N . LYS B 1 68 ? 11.045 45.588 12.984 1.00 7.09 68 LYS B N 1
ATOM 1379 C CA . LYS B 1 68 ? 11.236 45.665 11.559 1.00 8.02 68 LYS B CA 1
ATOM 1380 C C . LYS B 1 68 ? 10.322 46.688 10.919 1.00 8.10 68 LYS B C 1
ATOM 1381 O O . LYS B 1 68 ? 10.620 47.176 9.819 1.00 9.70 68 LYS B O 1
ATOM 1387 N N . GLY B 1 69 ? 9.236 47.089 11.556 1.00 7.91 69 GLY B N 1
ATOM 1388 C CA . GLY B 1 69 ? 8.447 48.182 10.998 1.00 7.70 69 GLY B CA 1
ATOM 1389 C C . GLY B 1 69 ? 9.151 49.506 11.107 1.00 6.92 69 GLY B C 1
ATOM 1390 O O . GLY B 1 69 ? 8.853 50.427 10.362 1.00 8.47 69 GLY B O 1
ATOM 1391 N N . PHE B 1 70 ? 10.115 49.604 12.046 1.00 7.64 70 PHE B N 1
ATOM 1392 C CA . PHE B 1 70 ? 10.900 50.800 12.187 1.00 7.90 70 PHE B CA 1
ATOM 1393 C C . PHE B 1 70 ? 12.201 50.754 11.386 1.00 7.97 70 PHE B C 1
ATOM 1394 O O . PHE B 1 70 ? 12.639 51.766 10.850 1.00 9.65 70 PHE B O 1
ATOM 1402 N N . SER B 1 71 ? 12.841 49.587 11.290 1.00 7.92 71 SER B N 1
ATOM 1403 C CA . SER B 1 71 ? 14.059 49.414 10.512 1.00 9.80 71 SER B CA 1
ATOM 1404 C C . SER B 1 71 ? 14.107 47.964 10.026 1.00 8.79 71 SER B C 1
ATOM 1405 O O . SER B 1 71 ? 14.082 47.052 10.830 1.00 8.83 71 SER B O 1
ATOM 1408 N N . SER B 1 72 ? 14.167 47.748 8.729 1.00 13.20 72 SER B N 1
ATOM 1409 C CA . SER B 1 72 ? 13.950 46.403 8.197 1.00 16.60 72 SER B CA 1
ATOM 1410 C C . SER B 1 72 ? 15.042 45.446 8.570 1.00 16.77 72 SER B C 1
ATOM 1411 O O . SER B 1 72 ? 14.786 44.221 8.472 1.00 22.04 72 SER B O 1
ATOM 1414 N N . ASP B 1 73 ? 16.193 45.932 8.968 1.00 16.31 73 ASP B N 1
ATOM 1415 C CA . ASP B 1 73 ? 17.263 45.049 9.356 1.00 19.08 73 ASP B CA 1
ATOM 1416 C C . ASP B 1 73 ? 17.276 44.707 10.873 1.00 16.09 73 ASP B C 1
ATOM 1417 O O . ASP B 1 73 ? 18.126 43.932 11.312 1.00 16.68 73 ASP B O 1
ATOM 1422 N N . ALA B 1 74 ? 16.332 45.268 11.657 1.00 12.08 74 ALA B N 1
ATOM 1423 C CA . ALA B 1 74 ? 16.225 44.917 13.070 1.00 9.82 74 ALA B CA 1
ATOM 1424 C C . ALA B 1 74 ? 15.875 43.453 13.284 1.00 8.93 74 ALA B C 1
ATOM 1425 O O . ALA B 1 74 ? 15.272 42.836 12.396 1.00 10.31 74 ALA B O 1
ATOM 1427 N N . ARG B 1 75 ? 16.136 42.954 14.480 1.00 8.97 75 ARG B N 1
ATOM 1428 C CA . ARG B 1 75 ? 15.776 41.591 14.816 1.00 8.26 75 ARG B CA 1
ATOM 1429 C C . ARG B 1 75 ? 14.252 41.426 15.038 1.00 7.41 75 ARG B C 1
ATOM 1430 O O . ARG B 1 75 ? 13.523 42.369 15.297 1.00 7.82 75 ARG B O 1
ATOM 1438 N N . ASP B 1 76 ? 13.847 40.170 14.996 1.00 7.92 76 ASP B N 1
ATOM 1439 C CA . ASP B 1 76 ? 12.534 39.769 15.503 1.00 6.69 76 ASP B CA 1
ATOM 1440 C C . ASP B 1 76 ? 12.565 39.721 17.029 1.00 6.09 76 ASP B C 1
ATOM 1441 O O . ASP B 1 76 ? 13.603 39.441 17.623 1.00 7.48 76 ASP B O 1
ATOM 1446 N N . LEU B 1 77 ? 11.428 39.930 17.652 1.00 6.01 77 LEU B N 1
ATOM 1447 C CA . LEU B 1 77 ? 11.262 39.689 19.065 1.00 6.16 77 LEU B CA 1
ATOM 1448 C C . LEU B 1 77 ? 11.221 38.173 19.333 1.00 6.82 77 LEU B C 1
ATOM 1449 O O . LEU B 1 77 ? 10.866 37.401 18.461 1.00 8.72 77 LEU B O 1
ATOM 1454 N N . SER B 1 78 ? 11.523 37.801 20.570 1.00 6.86 78 SER B N 1
ATOM 1455 C CA . SER B 1 78 ? 11.274 36.438 21.079 1.00 8.17 78 SER B CA 1
ATOM 1456 C C . SER B 1 78 ? 9.794 36.275 21.446 1.00 8.38 78 SER B C 1
ATOM 1457 O O . SER B 1 78 ? 9.058 37.267 21.533 1.00 7.65 78 SER B O 1
ATOM 1460 N N . ALA B 1 79 ? 9.377 35.047 21.724 1.00 8.82 79 ALA B N 1
ATOM 1461 C CA . ALA B 1 79 ? 8.008 34.854 22.252 1.00 8.67 79 ALA B CA 1
ATOM 1462 C C . ALA B 1 79 ? 7.815 35.531 23.606 1.00 8.77 79 ALA B C 1
ATOM 1463 O O . ALA B 1 79 ? 6.735 36.077 23.834 1.00 9.82 79 ALA B O 1
ATOM 1465 N N . LYS B 1 80 ? 8.800 35.480 24.511 1.00 8.54 80 LYS B N 1
ATOM 1466 C CA . LYS B 1 80 ? 8.654 36.145 25.773 1.00 9.48 80 LYS B CA 1
ATOM 1467 C C . LYS B 1 80 ? 8.393 37.618 25.531 1.00 7.69 80 LYS B C 1
ATOM 1468 O O . LYS B 1 80 ? 7.516 38.206 26.142 1.00 8.60 80 LYS B O 1
ATOM 1474 N N . GLU B 1 81 ? 9.217 38.200 24.653 1.00 7.63 81 GLU B N 1
ATOM 1475 C CA . GLU B 1 81 ? 9.070 39.622 24.428 1.00 7.23 81 GLU B CA 1
ATOM 1476 C C . GLU B 1 81 ? 7.728 39.952 23.809 1.00 6.23 81 GLU B C 1
ATOM 1477 O O . GLU B 1 81 ? 7.073 40.937 24.143 1.00 6.97 81 GLU B O 1
ATOM 1483 N N . THR B 1 82 ? 7.310 39.114 22.821 1.00 6.35 82 THR B N 1
ATOM 1484 C CA . THR B 1 82 ? 6.037 39.342 22.147 1.00 6.06 82 THR B CA 1
ATOM 1485 C C . THR B 1 82 ? 4.853 39.213 23.098 1.00 6.51 82 THR B C 1
ATOM 1486 O O . THR B 1 82 ? 3.962 40.053 23.116 1.00 6.95 82 THR B O 1
ATOM 1490 N N . LYS B 1 83 ? 4.870 38.160 23.930 1.00 6.87 83 LYS B N 1
ATOM 1491 C CA . LYS B 1 83 ? 3.782 37.987 24.911 1.00 7.49 83 LYS B CA 1
ATOM 1492 C C . LYS B 1 83 ? 3.767 39.097 25.949 1.00 7.12 83 LYS B C 1
ATOM 1493 O O . LYS B 1 83 ? 2.668 39.526 26.364 1.00 7.63 83 LYS B O 1
ATOM 1499 N N . THR B 1 84 ? 4.930 39.561 26.373 1.00 7.27 84 THR B N 1
ATOM 1500 C CA . THR B 1 84 ? 4.971 40.638 27.367 1.00 7.29 84 THR B CA 1
ATOM 1501 C C . THR B 1 84 ? 4.413 41.925 26.799 1.00 6.56 84 THR B C 1
ATOM 1502 O O . THR B 1 84 ? 3.640 42.649 27.445 1.00 7.51 84 THR B O 1
ATOM 1506 N N . LEU B 1 85 ? 4.804 42.193 25.545 1.00 6.38 85 LEU B N 1
ATOM 1507 C CA . LEU B 1 85 ? 4.319 43.398 24.871 1.00 6.30 85 LEU B CA 1
ATOM 1508 C C . LEU B 1 85 ? 2.809 43.307 24.604 1.00 6.06 85 LEU B C 1
ATOM 1509 O O . LEU B 1 85 ? 2.072 44.258 24.815 1.00 6.69 85 LEU B O 1
ATOM 1514 N N . MET B 1 86 ? 2.368 42.131 24.126 1.00 6.00 86 MET B N 1
ATOM 1515 C CA . MET B 1 86 ? 0.920 41.970 23.921 1.00 5.86 86 MET B CA 1
ATOM 1516 C C . MET B 1 86 ? 0.140 42.173 25.196 1.00 6.28 86 MET B C 1
ATOM 1517 O O . MET B 1 86 ? -0.886 42.829 25.221 1.00 6.88 86 MET B O 1
ATOM 1522 N N . ALA B 1 87 ? 0.648 41.587 26.314 1.00 6.32 87 ALA B N 1
ATOM 1523 C CA . ALA B 1 87 ? -0.089 41.751 27.555 1.00 7.24 87 ALA B CA 1
ATOM 1524 C C . ALA B 1 87 ? -0.218 43.204 27.952 1.00 6.89 87 ALA B C 1
ATOM 1525 O O . ALA B 1 87 ? -1.258 43.623 28.461 1.00 7.86 87 ALA B O 1
ATOM 1527 N N . ALA B 1 88 ? 0.874 43.962 27.797 1.00 7.00 88 ALA B N 1
ATOM 1528 C CA . ALA B 1 88 ? 0.880 45.372 28.152 1.00 7.69 88 ALA B CA 1
ATOM 1529 C C . ALA B 1 88 ? -0.033 46.233 27.241 1.00 7.07 88 ALA B C 1
ATOM 1530 O O . ALA B 1 88 ? -0.658 47.170 27.669 1.00 8.70 88 ALA B O 1
ATOM 1532 N N . GLY B 1 89 ? -0.043 45.896 25.924 1.00 6.72 89 GLY B N 1
ATOM 1533 C CA . GLY B 1 89 ? -0.767 46.690 24.971 1.00 7.71 89 GLY B CA 1
ATOM 1534 C C . GLY B 1 89 ? -2.224 46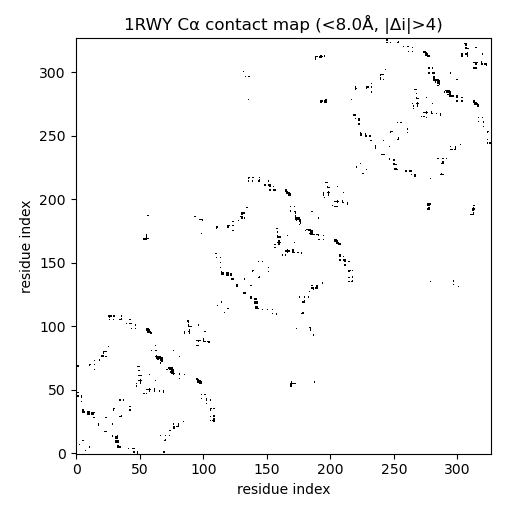.337 24.795 1.00 7.85 89 GLY B C 1
ATOM 1535 O O . GLY B 1 89 ? -3.060 47.171 24.459 1.00 9.10 89 GLY B O 1
ATOM 1536 N N . ASP B 1 90 ? -2.559 45.075 25.053 1.00 7.42 90 ASP B N 1
ATOM 1537 C CA . ASP B 1 90 ? -3.917 44.563 24.787 1.00 7.73 90 ASP B CA 1
ATOM 1538 C C . ASP B 1 90 ? -4.822 44.872 25.968 1.00 7.82 90 ASP B C 1
ATOM 1539 O O . ASP B 1 90 ? -5.104 43.999 26.794 1.00 8.92 90 ASP B O 1
ATOM 1544 N N . LYS B 1 91 ? -5.264 46.114 26.012 1.00 8.52 91 LYS B N 1
ATOM 1545 C CA . LYS B 1 91 ? -5.984 46.605 27.186 1.00 9.95 91 LYS B CA 1
ATOM 1546 C C . LYS B 1 91 ? -7.270 45.810 27.409 1.00 9.25 91 LYS B C 1
ATOM 1547 O O . LYS B 1 91 ? -7.642 45.599 28.562 1.00 12.06 91 LYS B O 1
ATOM 1553 N N . ASP B 1 92 ? -7.974 45.396 26.364 1.00 7.68 92 ASP B N 1
ATOM 1554 C CA . ASP B 1 92 ? -9.279 44.730 26.535 1.00 8.92 92 ASP B CA 1
ATOM 1555 C C . ASP B 1 92 ? -9.154 43.214 26.619 1.00 9.44 92 ASP B C 1
ATOM 1556 O O . ASP B 1 92 ? -10.136 42.559 26.939 1.00 12.41 92 ASP B O 1
ATOM 1561 N N . GLY B 1 93 ? -7.981 42.625 26.435 1.00 9.41 93 GLY B N 1
ATOM 1562 C CA . GLY B 1 93 ? -7.848 41.214 26.642 1.00 10.98 93 GLY B CA 1
ATOM 1563 C C . GLY B 1 93 ? -8.277 40.369 25.479 1.00 11.01 93 GLY B C 1
ATOM 1564 O O . GLY B 1 93 ? -8.294 39.142 25.652 1.00 13.70 93 GLY B O 1
ATOM 1565 N N . ASP B 1 94 ? -8.568 40.963 24.322 1.00 8.98 94 ASP B N 1
ATOM 1566 C CA . ASP B 1 94 ? -9.032 40.151 23.195 1.00 9.79 94 ASP B CA 1
ATOM 1567 C C . ASP B 1 94 ? -7.922 39.489 22.400 1.00 9.23 94 ASP B C 1
ATOM 1568 O O . ASP B 1 94 ? -8.198 38.794 21.413 1.00 12.53 94 ASP B O 1
ATOM 1573 N N . GLY B 1 95 ? -6.662 39.654 22.814 1.00 7.74 95 GLY B N 1
ATOM 1574 C CA . GLY B 1 95 ? -5.546 38.997 22.197 1.00 7.66 95 GLY B CA 1
ATOM 1575 C C . GLY B 1 95 ? -4.901 39.736 21.038 1.00 7.53 95 GLY B C 1
ATOM 1576 O O . GLY B 1 95 ? -3.996 39.151 20.417 1.00 8.09 95 GLY B O 1
ATOM 1577 N N . LYS B 1 96 ? -5.289 40.938 20.754 1.00 6.98 96 LYS B N 1
ATOM 1578 C CA . LYS B 1 96 ? -4.702 41.727 19.682 1.00 6.52 96 LYS B CA 1
ATOM 1579 C C . LYS B 1 96 ? -4.729 43.194 20.106 1.00 6.10 96 LYS B C 1
ATOM 1580 O O . LYS B 1 96 ? -5.435 43.575 21.046 1.00 7.67 96 LYS B O 1
ATOM 1587 N N . ILE B 1 97 ? -3.966 44.032 19.413 1.00 6.33 97 ILE B N 1
ATOM 1588 C CA . ILE B 1 97 ? -3.873 45.468 19.742 1.00 6.06 97 ILE B CA 1
ATOM 1589 C C . ILE B 1 97 ? -4.609 46.298 18.704 1.00 6.00 97 ILE B C 1
ATOM 1590 O O . ILE B 1 97 ? -4.246 46.291 17.528 1.00 6.27 97 ILE B O 1
ATOM 1595 N N . GLY B 1 98 ? -5.626 47.027 19.161 1.00 5.99 98 GLY B N 1
ATOM 1596 C CA . GLY B 1 98 ? -6.328 47.957 18.307 1.00 6.39 98 GLY B CA 1
ATOM 1597 C C . GLY B 1 98 ? -5.700 49.346 18.342 1.00 5.84 98 GLY B C 1
ATOM 1598 O O . GLY B 1 98 ? -4.804 49.625 19.163 1.00 6.25 98 GLY B O 1
ATOM 1599 N N . VAL B 1 99 ? -6.168 50.235 17.486 1.00 6.04 99 VAL B N 1
ATOM 1600 C CA . VAL B 1 99 ? -5.508 51.534 17.351 1.00 6.72 99 VAL B CA 1
ATOM 1601 C C . VAL B 1 99 ? -5.557 52.322 18.635 1.00 6.25 99 VAL B C 1
ATOM 1602 O O . VAL B 1 99 ? -4.548 52.943 19.006 1.00 6.91 99 VAL B O 1
ATOM 1606 N N . GLU B 1 100 ? -6.683 52.308 19.345 1.00 6.63 100 GLU B N 1
ATOM 1607 C CA . GLU B 1 100 ? -6.768 53.104 20.560 1.00 7.22 100 GLU B CA 1
ATOM 1608 C C . GLU B 1 100 ? -5.882 52.529 21.642 1.00 6.84 100 GLU B C 1
ATOM 1609 O O . GLU B 1 100 ? -5.312 53.267 22.477 1.00 7.99 100 GLU B O 1
ATOM 1615 N N . GLU B 1 101 ? -5.780 51.204 21.702 1.00 7.05 101 GLU B N 1
ATOM 1616 C CA . GLU B 1 101 ? -4.904 50.539 22.654 1.00 6.51 101 GLU B CA 1
ATOM 1617 C C . GLU B 1 101 ? -3.456 50.918 22.414 1.00 6.67 101 GLU B C 1
ATOM 1618 O O . GLU B 1 101 ? -2.710 51.231 23.343 1.00 7.34 101 GLU B O 1
ATOM 1624 N N . PHE B 1 102 ? -3.051 50.970 21.131 1.00 6.58 102 PHE B N 1
ATOM 1625 C CA . PHE B 1 102 ? -1.689 51.385 20.803 1.00 6.58 102 PHE B CA 1
ATOM 1626 C C . PHE B 1 102 ? -1.453 52.824 21.233 1.00 6.50 102 PHE B C 1
ATOM 1627 O O . PHE B 1 102 ? -0.414 53.140 21.822 1.00 7.55 102 PHE B O 1
ATOM 1635 N N . SER B 1 103 ? -2.379 53.700 20.939 1.00 6.68 103 SER B N 1
ATOM 1636 C CA . SER B 1 103 ? -2.224 55.094 21.361 1.00 7.42 103 SER B CA 1
ATOM 1637 C C . SER B 1 103 ? -2.080 55.188 22.881 1.00 7.36 103 SER B C 1
ATOM 1638 O O . SER B 1 103 ? -1.252 55.945 23.371 1.00 8.41 103 SER B O 1
ATOM 1641 N N . THR B 1 104 ? -2.897 54.465 23.592 1.00 7.43 104 THR B N 1
ATOM 1642 C CA . THR B 1 104 ? -2.832 54.486 25.063 1.00 7.99 104 THR B CA 1
ATOM 1643 C C . THR B 1 104 ? -1.480 54.002 25.519 1.00 7.98 104 THR B C 1
ATOM 1644 O O . THR B 1 104 ? -0.835 54.619 26.383 1.00 9.50 104 THR B O 1
ATOM 1648 N N . LEU B 1 105 ? -1.014 52.874 24.950 1.00 7.60 105 LEU B N 1
ATOM 1649 C CA . LEU B 1 105 ? 0.271 52.320 25.357 1.00 7.63 105 LEU B CA 1
ATOM 1650 C C . LEU B 1 105 ? 1.398 53.277 25.125 1.00 7.33 105 LEU B C 1
ATOM 1651 O O . LEU B 1 105 ? 2.267 53.530 25.952 1.00 8.18 105 LEU B O 1
ATOM 1656 N N . VAL B 1 106 ? 1.429 53.888 23.933 1.00 8.00 106 VAL B N 1
ATOM 1657 C CA . VAL B 1 106 ? 2.461 54.845 23.621 1.00 7.58 106 VAL B CA 1
ATOM 1658 C C . VAL B 1 106 ? 2.451 56.019 24.589 1.00 8.08 106 VAL B C 1
ATOM 1659 O O . VAL B 1 106 ? 3.497 56.511 25.028 1.00 8.91 106 VAL B O 1
ATOM 1663 N N . ALA B 1 107 ? 1.276 56.474 24.977 1.00 8.78 107 ALA B N 1
ATOM 1664 C CA . ALA B 1 107 ? 1.103 57.559 25.911 1.00 9.59 107 ALA B CA 1
ATOM 1665 C C . ALA B 1 107 ? 1.533 57.211 27.340 1.00 10.64 107 ALA B C 1
ATOM 1666 O O . ALA B 1 107 ? 1.650 58.162 28.109 1.00 12.43 107 ALA B O 1
ATOM 1668 N N . GLU B 1 108 ? 1.807 55.959 27.651 1.00 11.42 108 GLU B N 1
ATOM 1669 C CA . GLU B 1 108 ? 2.400 55.590 28.926 1.00 11.50 108 GLU B CA 1
ATOM 1670 C C . GLU B 1 108 ? 3.913 55.779 28.941 1.00 13.13 108 GLU B C 1
ATOM 1671 O O . GLU B 1 108 ? 4.559 55.617 29.987 1.00 15.12 108 GLU B O 1
ATOM 1677 N N . SER B 1 109 ? 4.555 56.116 27.823 1.00 13.52 109 SER B N 1
ATOM 1678 C CA . SER B 1 109 ? 5.988 56.318 27.839 1.00 13.97 109 SER B CA 1
ATOM 1679 C C . SER B 1 109 ? 6.440 57.635 28.494 1.00 15.64 109 SER B C 1
ATOM 1680 O O . SER B 1 109 ? 5.572 58.439 28.841 1.00 18.21 109 SER B O 1
ATOM 1684 N N . SER C 1 1 ? -6.838 52.633 49.071 1.00 34.71 1 SER C N 1
ATOM 1685 C CA . SER C 1 1 ? -5.500 53.124 48.820 1.00 29.45 1 SER C CA 1
ATOM 1686 C C . SER C 1 1 ? -4.480 52.322 49.638 1.00 22.45 1 SER C C 1
ATOM 1687 O O . SER C 1 1 ? -4.823 51.627 50.570 1.00 20.45 1 SER C O 1
ATOM 1690 N N . MET C 1 2 ? -3.207 52.418 49.243 1.00 18.23 2 MET C N 1
ATOM 1691 C CA . MET C 1 2 ? -2.200 51.625 49.889 1.00 11.28 2 MET C CA 1
ATOM 1692 C C . MET C 1 2 ? -2.112 51.946 51.382 1.00 10.07 2 MET C C 1
ATOM 1693 O O . MET C 1 2 ? -1.806 51.052 52.173 1.00 9.68 2 MET C O 1
ATOM 1698 N N . THR C 1 3 ? -2.419 53.198 51.787 1.00 10.97 3 THR C N 1
ATOM 1699 C CA . THR C 1 3 ? -2.429 53.540 53.197 1.00 11.29 3 THR C CA 1
ATOM 1700 C C . THR C 1 3 ? -3.639 53.037 53.948 1.00 10.73 3 THR C C 1
ATOM 1701 O O . THR C 1 3 ? -3.735 53.235 55.156 1.00 12.50 3 THR C O 1
ATOM 1705 N N . ASP C 1 4 ? -4.570 52.315 53.327 1.00 10.87 4 ASP C N 1
ATOM 1706 C CA . ASP C 1 4 ? -5.535 51.576 54.112 1.00 10.88 4 ASP C CA 1
ATOM 1707 C C . ASP C 1 4 ? -4.949 50.233 54.592 1.00 10.24 4 ASP C C 1
ATOM 1708 O O . ASP C 1 4 ? -5.532 49.566 55.485 1.00 11.44 4 ASP C O 1
ATOM 1713 N N . LEU C 1 5 ? -3.834 49.807 53.985 1.00 9.15 5 LEU C N 1
ATOM 1714 C CA . LEU C 1 5 ? -3.225 48.497 54.196 1.00 9.30 5 LEU C CA 1
ATOM 1715 C C . LEU C 1 5 ? -1.870 48.503 54.886 1.00 8.37 5 LEU C C 1
ATOM 1716 O O . LEU C 1 5 ? -1.543 47.534 55.575 1.00 9.79 5 LEU C O 1
ATOM 1721 N N . LEU C 1 6 ? -1.105 49.557 54.678 1.00 7.92 6 LEU C N 1
ATOM 1722 C CA . LEU C 1 6 ? 0.279 49.653 55.157 1.00 8.48 6 LEU C CA 1
ATOM 1723 C C . LEU C 1 6 ? 0.487 51.003 55.785 1.00 7.87 6 LEU C C 1
ATOM 1724 O O . LEU C 1 6 ? -0.287 51.932 55.585 1.00 9.08 6 LEU C O 1
ATOM 1729 N N . SER C 1 7 ? 1.603 51.138 56.542 1.00 8.60 7 SER C N 1
ATOM 1730 C CA . SER C 1 7 ? 1.979 52.392 57.157 1.00 8.64 7 SER C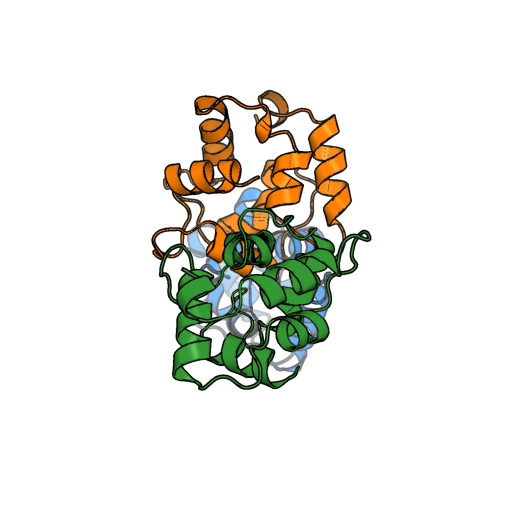 CA 1
ATOM 1731 C C . SER C 1 7 ? 2.476 53.417 56.157 1.00 8.27 7 SER C C 1
ATOM 1732 O O . SER C 1 7 ? 3.385 53.091 55.360 1.00 8.87 7 SER C O 1
ATOM 1735 N N . ALA C 1 8 ? 1.969 54.622 56.204 1.00 9.00 8 ALA C N 1
ATOM 1736 C CA . ALA C 1 8 ? 2.485 55.696 55.379 1.00 9.21 8 ALA C CA 1
ATOM 1737 C C . ALA C 1 8 ? 3.964 55.967 55.656 1.00 8.76 8 ALA C C 1
ATOM 1738 O O . ALA C 1 8 ? 4.692 56.355 54.744 1.00 9.84 8 ALA C O 1
ATOM 1740 N N . GLU C 1 9 ? 4.378 55.799 56.907 1.00 9.56 9 GLU C N 1
ATOM 1741 C CA . GLU C 1 9 ? 5.747 56.065 57.286 1.00 10.11 9 GLU C CA 1
ATOM 1742 C C . GLU C 1 9 ? 6.643 54.978 56.712 1.00 9.81 9 GLU C C 1
ATOM 1743 O O . GLU C 1 9 ? 7.722 55.249 56.186 1.00 11.40 9 GLU C O 1
ATOM 1749 N N . ASP C 1 10 ? 6.265 53.702 56.858 1.00 10.01 10 ASP C N 1
ATOM 1750 C CA . ASP C 1 10 ? 7.037 52.630 56.270 1.00 9.99 10 ASP C CA 1
ATOM 1751 C C . ASP C 1 10 ? 7.126 52.782 54.741 1.00 10.34 10 ASP C C 1
ATOM 1752 O O . ASP C 1 10 ? 8.216 52.561 54.189 1.00 11.88 10 ASP C O 1
ATOM 1757 N N . ILE C 1 11 ? 6.040 53.168 54.122 1.00 9.73 11 ILE C N 1
ATOM 1758 C CA . ILE C 1 11 ? 6.063 53.398 52.645 1.00 10.31 11 ILE C CA 1
ATOM 1759 C C . ILE C 1 11 ? 7.041 54.515 52.313 1.00 10.82 11 ILE C C 1
ATOM 1760 O O . ILE C 1 11 ? 7.856 54.326 51.374 1.00 10.98 11 ILE C O 1
ATOM 1765 N N . LYS C 1 12 ? 6.993 55.657 52.984 1.00 11.35 12 LYS C N 1
ATOM 1766 C CA . LYS C 1 12 ? 7.922 56.738 52.674 1.00 12.25 12 LYS C CA 1
ATOM 1767 C C . LYS C 1 12 ? 9.365 56.284 52.773 1.00 12.90 12 LYS C C 1
ATOM 1768 O O . LYS C 1 12 ? 10.196 56.560 51.924 1.00 14.89 12 LYS C O 1
ATOM 1774 N N . LYS C 1 13 ? 9.679 55.556 53.855 1.00 14.00 13 LYS C N 1
ATOM 1775 C CA . LYS C 1 13 ? 11.074 55.113 54.047 1.00 15.40 13 LYS C CA 1
ATOM 1776 C C . LYS C 1 13 ? 11.485 54.117 52.982 1.00 16.95 13 LYS C C 1
ATOM 1777 O O . LYS C 1 13 ? 12.567 54.139 52.446 1.00 22.09 13 LYS C O 1
ATOM 1783 N N . ALA C 1 14 ? 10.636 53.137 52.719 1.00 15.17 14 ALA C N 1
ATOM 1784 C CA . ALA C 1 14 ? 10.964 52.132 51.731 1.00 15.02 14 ALA C CA 1
ATOM 1785 C C . ALA C 1 14 ? 11.178 52.736 50.341 1.00 15.18 14 ALA C C 1
ATOM 1786 O O . ALA C 1 14 ? 12.092 52.317 49.643 1.00 17.27 14 ALA C O 1
ATOM 1788 N N . ILE C 1 15 ? 10.309 53.637 49.931 1.00 14.90 15 ILE C N 1
ATOM 1789 C CA . ILE C 1 15 ? 10.506 54.219 48.597 1.00 17.36 15 ILE C CA 1
ATOM 1790 C C . ILE C 1 15 ? 11.772 55.035 48.537 1.00 20.86 15 ILE C C 1
ATOM 1791 O O . ILE C 1 15 ? 12.399 55.088 47.453 1.00 30.25 15 ILE C O 1
ATOM 1796 N N . GLY C 1 16 ? 12.163 55.668 49.622 1.00 19.45 16 GLY C N 1
ATOM 1797 C CA . GLY C 1 16 ? 13.327 56.495 49.735 1.00 23.20 16 GLY C CA 1
ATOM 1798 C C . GLY C 1 16 ? 14.585 55.681 49.686 1.00 22.16 16 GLY C C 1
ATOM 1799 O O . GLY C 1 16 ? 15.586 56.285 49.423 1.00 23.11 16 GLY C O 1
ATOM 1800 N N . ALA C 1 17 ? 14.539 54.385 49.952 1.00 20.88 17 ALA C N 1
ATOM 1801 C CA . ALA C 1 17 ? 15.758 53.592 50.073 1.00 17.19 17 ALA C CA 1
ATOM 1802 C C . ALA C 1 17 ? 16.391 53.207 48.739 1.00 14.05 17 ALA C C 1
ATOM 1803 O O . ALA C 1 17 ? 17.461 52.581 48.703 1.00 15.58 17 ALA C O 1
ATOM 1805 N N . PHE C 1 18 ? 15.750 53.525 47.647 1.00 17.84 18 PHE C N 1
ATOM 1806 C CA . PHE C 1 18 ? 16.193 53.057 46.346 1.00 19.92 18 PHE C CA 1
ATOM 1807 C C . PHE C 1 18 ? 16.446 54.216 45.367 1.00 25.54 18 PHE C C 1
ATOM 1808 O O . PHE C 1 18 ? 16.109 54.142 44.195 1.00 31.74 18 PHE C O 1
ATOM 1816 N N . THR C 1 19 ? 17.111 55.282 45.829 1.00 28.53 19 THR C N 1
ATOM 1817 C CA . THR C 1 19 ? 17.525 56.439 45.040 1.00 30.85 19 THR C CA 1
ATOM 1818 C C . THR C 1 19 ? 18.565 56.159 43.973 1.00 31.77 19 THR C C 1
ATOM 1819 O O . THR C 1 19 ? 18.397 56.694 42.875 1.00 39.50 19 THR C O 1
ATOM 1823 N N . ALA C 1 20 ? 19.621 55.391 44.246 1.00 30.91 20 ALA C N 1
ATOM 1824 C CA . ALA C 1 20 ? 20.653 55.139 43.270 1.00 28.88 20 ALA C CA 1
ATOM 1825 C C . ALA C 1 20 ? 20.048 54.448 42.031 1.00 26.96 20 ALA C C 1
ATOM 1826 O O . ALA C 1 20 ? 19.071 53.695 42.049 1.00 22.53 20 ALA C O 1
ATOM 1828 N N . ALA C 1 21 ? 20.738 54.715 40.909 1.00 25.41 21 ALA C N 1
ATOM 1829 C CA . ALA C 1 21 ? 20.336 54.161 39.639 1.00 23.15 21 ALA C CA 1
ATOM 1830 C C . ALA C 1 21 ? 20.330 52.652 39.727 1.00 20.15 21 ALA C C 1
ATOM 1831 O O . ALA C 1 21 ? 21.317 52.126 40.199 1.00 22.63 21 ALA C O 1
ATOM 1833 N N . ASP C 1 22 ? 19.218 52.005 39.278 1.00 14.23 22 ASP C N 1
ATOM 1834 C CA . ASP C 1 22 ? 19.216 50.548 39.196 1.00 12.48 22 ASP C CA 1
ATOM 1835 C C . ASP C 1 22 ? 19.422 49.886 40.553 1.00 12.87 22 ASP C C 1
ATOM 1836 O O . ASP C 1 22 ? 19.824 48.739 40.613 1.00 15.33 22 ASP C O 1
ATOM 1841 N N . SER C 1 23 ? 19.053 50.560 41.634 1.00 13.36 23 SER C N 1
ATOM 1842 C CA . SER C 1 23 ? 19.155 50.086 43.001 1.00 15.94 23 SER C CA 1
ATOM 1843 C C . SER C 1 23 ? 18.026 49.166 43.459 1.00 12.74 23 SER C C 1
ATOM 1844 O O . SER C 1 23 ? 18.156 48.540 44.503 1.00 13.06 23 SER C O 1
ATOM 1847 N N . PHE C 1 24 ? 16.910 49.092 42.720 1.00 12.95 24 PHE C N 1
ATOM 1848 C CA . PHE C 1 24 ? 15.717 48.494 43.289 1.00 11.90 24 PHE C CA 1
ATOM 1849 C C . PHE C 1 24 ? 15.960 47.045 43.661 1.00 11.79 24 PHE C C 1
ATOM 1850 O O . PHE C 1 24 ? 16.581 46.342 42.890 1.00 13.58 24 PHE C O 1
ATOM 1858 N N . ASP C 1 25 ? 15.494 46.650 44.841 1.00 12.27 25 ASP C N 1
ATOM 1859 C CA . ASP C 1 25 ? 15.617 45.283 45.388 1.00 13.44 25 ASP C CA 1
ATOM 1860 C C . ASP C 1 25 ? 14.271 44.859 45.935 1.00 11.69 25 ASP C C 1
ATOM 1861 O O . ASP C 1 25 ? 13.941 45.346 47.014 1.00 12.08 25 ASP C O 1
ATOM 1866 N N . HIS C 1 26 ? 13.493 44.018 45.201 1.00 12.93 26 HIS C N 1
ATOM 1867 C CA . HIS C 1 26 ? 12.140 43.725 45.704 1.00 14.13 26 HIS C CA 1
ATOM 1868 C C . HIS C 1 26 ? 12.109 43.087 47.073 1.00 12.72 26 HIS C C 1
ATOM 1869 O O . HIS C 1 26 ? 11.191 43.294 47.849 1.00 12.19 26 HIS C O 1
ATOM 1876 N N . LYS C 1 27 ? 13.146 42.296 47.416 1.00 12.71 27 LYS C N 1
ATOM 1877 C CA . LYS C 1 27 ? 13.081 41.663 48.740 1.00 13.93 27 LYS C CA 1
ATOM 1878 C C . LYS C 1 27 ? 13.206 42.688 49.861 1.00 13.16 27 LYS C C 1
ATOM 1879 O O . LYS C 1 27 ? 12.435 42.668 50.830 1.00 13.04 27 LYS C O 1
ATOM 1885 N N . LYS C 1 28 ? 14.190 43.587 49.681 1.00 12.13 28 LYS C N 1
ATOM 1886 C CA . LYS C 1 28 ? 14.352 44.650 50.696 1.00 12.42 28 LYS C CA 1
ATOM 1887 C C . LYS C 1 28 ? 13.125 45.516 50.773 1.00 10.92 28 LYS C C 1
ATOM 1888 O O . LYS C 1 28 ? 12.668 45.912 51.849 1.00 11.18 28 LYS C O 1
ATOM 1894 N N . PHE C 1 29 ? 12.587 45.865 49.592 1.00 10.01 29 PHE C N 1
ATOM 1895 C CA . PHE C 1 29 ? 11.404 46.734 49.578 1.00 9.82 29 PHE C CA 1
ATOM 1896 C C . PHE C 1 29 ? 10.226 46.127 50.289 1.00 9.00 29 PHE C C 1
ATOM 1897 O O . PHE C 1 29 ? 9.588 46.750 51.129 1.00 10.04 29 PHE C O 1
ATOM 1905 N N . PHE C 1 30 ? 9.900 44.885 49.946 1.00 9.33 30 PHE C N 1
ATOM 1906 C CA . PHE C 1 30 ? 8.704 44.273 50.529 1.00 10.28 30 PHE C CA 1
ATOM 1907 C C . PHE C 1 30 ? 8.883 44.042 52.031 1.00 11.89 30 PHE C C 1
ATOM 1908 O O . PHE C 1 30 ? 7.916 44.130 52.801 1.00 13.70 30 PHE C O 1
ATOM 1916 N N . 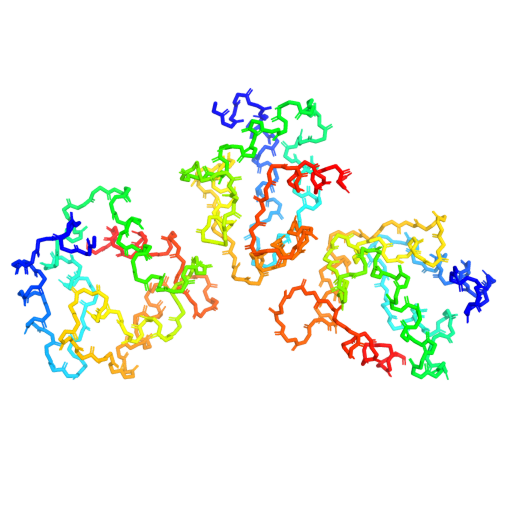GLN C 1 31 ? 10.105 43.742 52.474 1.00 12.32 31 GLN C N 1
ATOM 1917 C CA . GLN C 1 31 ? 10.448 43.730 53.890 1.00 13.75 31 GLN C CA 1
ATOM 1918 C C . GLN C 1 31 ? 10.179 45.075 54.537 1.00 12.41 31 GLN C C 1
ATOM 1919 O O . GLN C 1 31 ? 9.493 45.162 55.556 1.00 14.96 31 GLN C O 1
ATOM 1929 N N . MET C 1 32 ? 10.785 46.118 53.989 1.00 11.59 32 MET C N 1
ATOM 1930 C CA . MET C 1 32 ? 10.737 47.418 54.634 1.00 12.02 32 MET C CA 1
ATOM 1931 C C . MET C 1 32 ? 9.320 47.962 54.699 1.00 11.98 32 MET C C 1
ATOM 1932 O O . MET C 1 32 ? 8.999 48.689 55.656 1.00 13.13 32 MET C O 1
ATOM 1937 N N . VAL C 1 33 ? 8.497 47.651 53.710 1.00 12.10 33 VAL C N 1
ATOM 1938 C CA . VAL C 1 33 ? 7.155 48.259 53.648 1.00 13.10 33 VAL C CA 1
ATOM 1939 C C . VAL C 1 33 ? 6.200 47.494 54.533 1.00 15.02 33 VAL C C 1
ATOM 1940 O O . VAL C 1 33 ? 5.079 47.948 54.719 1.00 18.35 33 VAL C O 1
ATOM 1944 N N . GLY C 1 34 ? 6.613 46.332 55.072 1.00 13.85 34 GLY C N 1
ATOM 1945 C CA . GLY C 1 34 ? 5.837 45.586 55.990 1.00 17.13 34 GLY C CA 1
ATOM 1946 C C . GLY C 1 34 ? 4.951 44.512 55.412 1.00 15.29 34 GLY C C 1
ATOM 1947 O O . GLY C 1 34 ? 4.094 43.994 56.125 1.00 16.09 34 GLY C O 1
ATOM 1948 N N . LEU C 1 35 ? 5.134 44.158 54.143 1.00 13.57 35 LEU C N 1
ATOM 1949 C CA . LEU C 1 35 ? 4.217 43.251 53.461 1.00 13.17 35 LEU C CA 1
ATOM 1950 C C . LEU C 1 35 ? 4.368 41.782 53.780 1.00 13.90 35 LEU C C 1
ATOM 1951 O O . LEU C 1 35 ? 3.381 41.051 53.676 1.00 14.05 35 LEU C O 1
ATOM 1956 N N . LYS C 1 36 ? 5.505 41.261 54.115 1.00 17.90 36 LYS C N 1
ATOM 1957 C CA . LYS C 1 36 ? 5.704 39.885 54.482 1.00 23.74 36 LYS C CA 1
ATOM 1958 C C . LYS C 1 36 ? 4.767 39.262 55.489 1.00 23.97 36 LYS C C 1
ATOM 1959 O O . LYS C 1 36 ? 4.246 38.131 55.444 1.00 29.24 36 LYS C O 1
ATOM 1965 N N . LYS C 1 37 ? 4.614 40.081 56.510 1.00 19.68 37 LYS C N 1
ATOM 1966 C CA . LYS C 1 37 ? 3.852 39.703 57.683 1.00 20.33 37 LYS C CA 1
ATOM 1967 C C . LYS C 1 37 ? 2.354 39.519 57.405 1.00 18.93 37 LYS C C 1
ATOM 1968 O O . LYS C 1 37 ? 1.787 38.723 58.169 1.00 26.08 37 LYS C O 1
ATOM 1974 N N . LYS C 1 38 ? 1.853 40.204 56.380 1.00 15.08 38 LYS C N 1
ATOM 1975 C CA . LYS C 1 38 ? 0.462 40.340 56.083 1.00 12.71 38 LYS C CA 1
ATOM 1976 C C . LYS C 1 38 ? -0.176 39.008 55.711 1.00 10.76 38 LYS C C 1
ATOM 1977 O O . LYS C 1 38 ? 0.444 38.051 55.215 1.00 13.15 38 LYS C O 1
ATOM 1983 N N . SER C 1 39 ? -1.499 39.000 55.967 1.00 9.58 39 SER C N 1
ATOM 1984 C CA . SER C 1 39 ? -2.296 37.840 55.553 1.00 8.29 39 SER C CA 1
ATOM 1985 C C . SER C 1 39 ? -2.344 37.723 54.059 1.00 7.49 39 SER C C 1
ATOM 1986 O O . SER C 1 39 ? -2.110 38.689 53.300 1.00 8.30 39 SER C O 1
ATOM 1989 N N . ALA C 1 40 ? -2.747 36.551 53.574 1.00 7.54 40 ALA C N 1
ATOM 1990 C CA . ALA C 1 40 ? -2.933 36.377 52.145 1.00 8.02 40 ALA C CA 1
ATOM 1991 C C . ALA C 1 40 ? -3.936 37.356 51.577 1.00 7.93 40 ALA C C 1
ATOM 1992 O O . ALA C 1 40 ? -3.724 37.923 50.489 1.00 7.99 40 ALA C O 1
ATOM 1994 N N . ASP C 1 41 ? -5.044 37.611 52.301 1.00 8.24 41 ASP C N 1
ATOM 1995 C CA . ASP C 1 41 ? -6.024 38.556 51.773 1.00 8.46 41 ASP C CA 1
ATOM 1996 C C . ASP C 1 41 ? -5.483 39.962 51.715 1.00 8.38 41 ASP C C 1
ATOM 1997 O O . ASP C 1 41 ? -5.808 40.689 50.776 1.00 8.97 41 ASP C O 1
ATOM 2002 N N . ASP C 1 42 ? -4.670 40.395 52.672 1.00 7.89 42 ASP C N 1
ATOM 2003 C CA . ASP C 1 42 ? -4.123 41.743 52.565 1.00 8.43 42 ASP C CA 1
ATOM 2004 C C . ASP C 1 42 ? -3.070 41.837 51.472 1.00 7.56 42 ASP C C 1
ATOM 2005 O O . ASP C 1 42 ? -2.988 42.854 50.783 1.00 8.24 42 ASP C O 1
ATOM 2010 N N . VAL C 1 43 ? -2.265 40.812 51.245 1.00 7.58 43 VAL C N 1
ATOM 2011 C CA . VAL C 1 43 ? -1.327 40.793 50.125 1.00 7.44 43 VAL C CA 1
ATOM 2012 C C . VAL C 1 43 ? -2.117 40.884 48.813 1.00 7.65 43 VAL C C 1
ATOM 2013 O O . VAL C 1 43 ? -1.710 41.584 47.901 1.00 7.53 43 VAL C O 1
ATOM 2017 N N . LYS C 1 44 ? -3.261 40.165 48.728 1.00 7.79 44 LYS C N 1
ATOM 2018 C CA . LYS C 1 44 ? -4.111 40.287 47.549 1.00 7.94 44 LYS C CA 1
ATOM 2019 C C . LYS C 1 44 ? -4.685 41.699 47.356 1.00 7.01 44 LYS C C 1
ATOM 2020 O O . LYS C 1 44 ? -4.830 42.160 46.236 1.00 7.88 44 LYS C O 1
ATOM 2026 N N . LYS C 1 45 ? -5.025 42.359 48.446 1.00 7.84 45 LYS C N 1
ATOM 2027 C CA . LYS C 1 45 ? -5.519 43.733 48.335 1.00 7.98 45 LYS C CA 1
ATOM 2028 C C . LYS C 1 45 ? -4.401 44.654 47.822 1.00 6.85 45 LYS C C 1
ATOM 2029 O O . LYS C 1 45 ? -4.703 45.569 47.038 1.00 8.10 45 LYS C O 1
ATOM 2035 N N . VAL C 1 46 ? -3.156 44.446 48.222 1.00 6.87 46 VAL C N 1
ATOM 2036 C CA . VAL C 1 46 ? -2.034 45.208 47.676 1.00 6.66 46 VAL C CA 1
ATOM 2037 C C . VAL C 1 46 ? -1.940 44.920 46.193 1.00 6.63 46 VAL C C 1
ATOM 2038 O O . VAL C 1 46 ? -1.805 45.823 45.363 1.00 7.25 46 VAL C O 1
ATOM 2042 N N . PHE C 1 47 ? -1.979 43.625 45.808 1.00 6.68 47 PHE C N 1
ATOM 2043 C CA . PHE C 1 47 ? -1.961 43.255 44.396 1.00 6.97 47 PHE C CA 1
ATOM 2044 C C . PHE C 1 47 ? -3.018 43.974 43.605 1.00 7.08 47 PHE C C 1
ATOM 2045 O O . PHE C 1 47 ? -2.780 44.469 42.503 1.00 7.49 47 PHE C O 1
ATOM 2053 N N . HIS C 1 48 ? -4.227 44.044 44.169 1.00 7.13 48 HIS C N 1
ATOM 2054 C CA . HIS C 1 48 ? -5.319 44.684 43.456 1.00 8.28 48 HIS C CA 1
ATOM 2055 C C . HIS C 1 48 ? -5.048 46.163 43.137 1.00 7.62 48 HIS C C 1
ATOM 2056 O O . HIS C 1 48 ? -5.425 46.647 42.088 1.00 9.16 48 HIS C O 1
ATOM 2063 N N . ILE C 1 49 ? -4.400 46.868 44.057 1.00 7.16 49 ILE C N 1
ATOM 2064 C CA . ILE C 1 49 ? -4.007 48.243 43.806 1.00 7.76 49 ILE C CA 1
ATOM 2065 C C . ILE C 1 49 ? -2.988 48.327 42.679 1.00 7.16 49 ILE C C 1
ATOM 2066 O O . ILE C 1 49 ? -3.084 49.231 41.814 1.00 8.08 49 ILE C O 1
ATOM 2071 N N . LEU C 1 50 ? -2.005 47.437 42.678 1.00 6.28 50 LEU C N 1
ATOM 2072 C CA . LEU C 1 50 ? -0.964 47.438 41.670 1.00 6.62 50 LEU C CA 1
ATOM 2073 C C . LEU C 1 50 ? -1.482 47.050 40.286 1.00 6.01 50 LEU C C 1
ATOM 2074 O O . LEU C 1 50 ? -0.966 47.534 39.260 1.00 7.02 50 LEU C O 1
ATOM 2079 N N . ASP C 1 51 ? -2.480 46.185 40.242 1.00 6.97 51 ASP C N 1
ATOM 2080 C CA . ASP C 1 51 ? -3.180 45.792 39.022 1.00 6.44 51 ASP C CA 1
ATOM 2081 C C . ASP C 1 51 ? -4.189 46.879 38.690 1.00 6.60 51 ASP C C 1
ATOM 2082 O O . ASP C 1 51 ? -5.409 46.800 38.923 1.00 7.24 51 ASP C O 1
ATOM 2087 N N . LYS C 1 52 ? -3.676 47.982 38.136 1.00 7.03 52 LYS C N 1
ATOM 2088 C CA . LYS C 1 52 ? -4.434 49.229 38.034 1.00 7.67 52 LYS C CA 1
ATOM 2089 C C . LYS C 1 52 ? -5.673 49.067 37.175 1.00 7.92 52 LYS C C 1
ATOM 2090 O O . LYS C 1 52 ? -6.682 49.719 37.437 1.00 10.05 52 LYS C O 1
ATOM 2096 N N . ASP C 1 53 ? -5.597 48.239 36.114 1.00 7.99 53 ASP C N 1
ATOM 2097 C CA . ASP C 1 53 ? -6.740 48.074 35.232 1.00 8.28 53 ASP C CA 1
ATOM 2098 C C . ASP C 1 53 ? -7.615 46.901 35.629 1.00 8.79 53 ASP C C 1
ATOM 2099 O O . ASP C 1 53 ? -8.553 46.573 34.868 1.00 10.31 53 ASP C O 1
ATOM 2104 N N . LYS C 1 54 ? -7.355 46.243 36.762 1.00 8.62 54 LYS C N 1
ATOM 2105 C CA . LYS C 1 54 ? -8.188 45.154 37.239 1.00 9.55 54 LYS C CA 1
ATOM 2106 C C . LYS C 1 54 ? -8.310 44.040 36.217 1.00 9.43 54 LYS C C 1
ATOM 2107 O O . LYS C 1 54 ? -9.340 43.427 36.047 1.00 13.71 54 LYS C O 1
ATOM 2113 N N . SER C 1 55 ? -7.201 43.735 35.563 1.00 7.97 55 SER C N 1
ATOM 2114 C CA . SER C 1 55 ? -7.127 42.680 34.584 1.00 8.55 55 SER C CA 1
ATOM 2115 C C . SER C 1 55 ? -6.896 41.323 35.218 1.00 8.39 55 SER C C 1
ATOM 2116 O O . SER C 1 55 ? -7.010 40.308 34.532 1.00 10.09 55 SER C O 1
ATOM 2119 N N . GLY C 1 56 ? -6.498 41.281 36.460 1.00 8.18 56 GLY C N 1
ATOM 2120 C CA . GLY C 1 56 ? -6.063 40.082 37.160 1.00 9.14 56 GLY C CA 1
ATOM 2121 C C . GLY C 1 56 ? -4.570 39.865 37.137 1.00 7.83 56 GLY C C 1
ATOM 2122 O O . GLY C 1 56 ? -4.066 38.905 37.729 1.00 9.33 56 GLY C O 1
ATOM 2123 N N . PHE C 1 57 ? -3.816 40.710 36.440 1.00 6.69 57 PHE C N 1
ATOM 2124 C CA . PHE C 1 57 ? -2.384 40.552 36.341 1.00 6.51 57 PHE C CA 1
ATOM 2125 C C . PHE C 1 57 ? -1.724 41.923 36.386 1.00 5.91 57 PHE C C 1
ATOM 2126 O O . PHE C 1 57 ? -2.305 42.905 35.906 1.00 6.86 57 PHE C O 1
ATOM 2134 N N . ILE C 1 58 ? -0.499 41.948 36.890 1.00 6.15 58 ILE C N 1
ATOM 2135 C CA . ILE C 1 58 ? 0.361 43.148 36.747 1.00 5.81 58 ILE C CA 1
ATOM 2136 C C . ILE C 1 58 ? 1.140 42.950 35.461 1.00 5.57 58 ILE C C 1
ATOM 2137 O O . ILE C 1 58 ? 2.015 42.085 35.381 1.00 6.44 58 ILE C O 1
ATOM 2142 N N . GLU C 1 59 ? 0.753 43.709 34.418 1.00 5.87 59 GLU C N 1
ATOM 2143 C CA . GLU C 1 59 ? 1.442 43.674 33.138 1.00 6.03 59 GLU C CA 1
ATOM 2144 C C . GLU C 1 59 ? 2.654 44.596 33.221 1.00 6.32 59 GLU C C 1
ATOM 2145 O O . GLU C 1 59 ? 2.821 45.360 34.190 1.00 6.95 59 GLU C O 1
ATOM 2151 N N . GLU C 1 60 ? 3.516 44.594 32.206 1.00 6.90 60 GLU C N 1
ATOM 2152 C CA . GLU C 1 60 ? 4.792 45.309 32.310 1.00 7.62 60 GLU C CA 1
ATOM 2153 C C . GLU C 1 60 ? 4.631 46.809 32.488 1.00 7.59 60 GLU C C 1
ATOM 2154 O O . GLU C 1 60 ? 5.425 47.437 33.179 1.00 9.11 60 GLU C O 1
ATOM 2160 N N . ASP C 1 61 ? 3.617 47.406 31.870 1.00 8.22 61 ASP C N 1
ATOM 2161 C CA . ASP C 1 61 ? 3.389 48.844 31.988 1.00 9.49 61 ASP C CA 1
ATOM 2162 C C . ASP C 1 61 ? 3.055 49.179 33.445 1.00 9.36 61 ASP C C 1
ATOM 2163 O O . ASP C 1 61 ? 3.523 50.193 33.961 1.00 15.00 61 ASP C O 1
ATOM 2168 N N . GLU C 1 62 ? 2.263 48.375 34.130 1.00 7.27 62 GLU C N 1
ATOM 2169 C CA . GLU C 1 62 ? 1.962 48.567 35.548 1.00 7.40 62 GLU C CA 1
ATOM 2170 C C . GLU C 1 62 ? 3.183 48.274 36.411 1.00 7.14 62 GLU C C 1
ATOM 2171 O O . GLU C 1 62 ? 3.380 48.902 37.430 1.00 9.16 62 GLU C O 1
ATOM 2177 N N . LEU C 1 63 ? 3.983 47.304 36.018 1.00 6.81 63 LEU C N 1
ATOM 2178 C CA . LEU C 1 63 ? 5.111 46.896 36.857 1.00 6.96 63 LEU C CA 1
ATOM 2179 C C . LEU C 1 63 ? 6.155 48.002 36.987 1.00 6.48 63 LEU C C 1
ATOM 2180 O O . LEU C 1 63 ? 6.715 48.222 38.022 1.00 7.22 63 LEU C O 1
ATOM 2185 N N . GLY C 1 64 ? 6.423 48.695 35.863 1.00 7.36 64 GLY C N 1
ATOM 2186 C CA . GLY C 1 64 ? 7.386 49.771 35.918 1.00 8.18 64 GLY C CA 1
ATOM 2187 C C . GLY C 1 64 ? 6.999 50.859 36.890 1.00 7.14 64 GLY C C 1
ATOM 2188 O O . GLY C 1 64 ? 7.862 51.588 37.399 1.00 8.31 64 GLY C O 1
ATOM 2189 N N . SER C 1 65 ? 5.693 51.047 37.127 1.00 7.08 65 SER C N 1
ATOM 2190 C CA . SER C 1 65 ? 5.205 52.070 38.022 1.00 7.52 65 SER C CA 1
ATOM 2191 C C . SER C 1 65 ? 4.753 51.501 39.375 1.00 6.94 65 SER C C 1
ATOM 2192 O O . SER C 1 65 ? 4.006 52.160 40.119 1.00 7.72 65 SER C O 1
ATOM 2195 N N . ILE C 1 66 ? 5.260 50.314 39.738 1.00 6.70 66 ILE C N 1
ATOM 2196 C CA . ILE C 1 66 ? 4.862 49.679 40.993 1.00 7.25 66 ILE C CA 1
ATOM 2197 C C . ILE C 1 66 ? 5.006 50.611 42.172 1.00 6.56 66 ILE C C 1
ATOM 2198 O O . ILE C 1 66 ? 4.121 50.629 43.044 1.00 7.62 66 ILE C O 1
ATOM 2203 N N . LEU C 1 67 ? 6.107 51.332 42.265 1.00 6.88 67 LEU C N 1
ATOM 2204 C CA . LEU C 1 67 ? 6.314 52.121 43.464 1.00 7.17 67 LEU C CA 1
ATOM 2205 C C . LEU C 1 67 ? 5.276 53.199 43.610 1.00 6.77 67 LEU C C 1
ATOM 2206 O O . LEU C 1 67 ? 4.937 53.588 44.719 1.00 7.28 67 LEU C O 1
ATOM 2211 N N . LYS C 1 68 ? 4.774 53.756 42.493 1.00 7.10 68 LYS C N 1
ATOM 2212 C CA . LYS C 1 68 ? 3.743 54.787 42.530 1.00 7.25 68 LYS C CA 1
ATOM 2213 C C . LYS C 1 68 ? 2.423 54.251 43.087 1.00 8.17 68 LYS C C 1
ATOM 2214 O O . LYS C 1 68 ? 1.609 55.035 43.557 1.00 9.13 68 LYS C O 1
ATOM 2220 N N . GLY C 1 69 ? 2.217 52.940 43.080 1.00 7.67 69 GLY C N 1
ATOM 2221 C CA . GLY C 1 69 ? 1.053 52.403 43.739 1.00 8.40 69 GLY C CA 1
ATOM 2222 C C . GLY C 1 69 ? 1.169 52.429 45.230 1.00 8.03 69 GLY C C 1
ATOM 2223 O O . GLY C 1 69 ? 0.163 52.447 45.957 1.00 10.00 69 GLY C O 1
ATOM 2224 N N . PHE C 1 70 ? 2.377 52.429 45.734 1.00 7.96 70 PHE C N 1
ATOM 2225 C CA . PHE C 1 70 ? 2.612 52.603 47.154 1.00 8.14 70 PHE C CA 1
ATOM 2226 C C . PHE C 1 70 ? 2.590 54.064 47.572 1.00 8.97 70 PHE C C 1
ATOM 2227 O O . PHE C 1 70 ? 2.035 54.410 48.621 1.00 10.46 70 PHE C O 1
ATOM 2235 N N . SER C 1 71 ? 3.215 54.933 46.751 1.00 8.77 71 SER C N 1
ATOM 2236 C CA .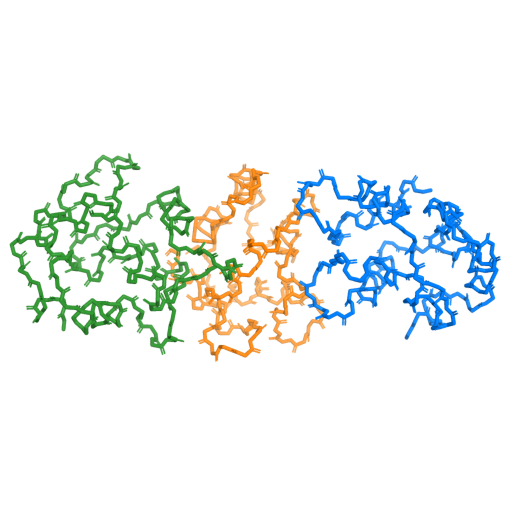 SER C 1 71 ? 3.189 56.358 46.985 1.00 9.02 71 SER C CA 1
ATOM 2237 C C . SER C 1 71 ? 3.328 57.115 45.666 1.00 8.85 71 SER C C 1
ATOM 2238 O O . SER C 1 71 ? 4.280 56.849 44.927 1.00 8.45 71 SER C O 1
ATOM 2241 N N . SER C 1 72 ? 2.435 58.064 45.412 1.00 8.93 72 SER C N 1
ATOM 2242 C CA . SER C 1 72 ? 2.503 58.822 44.177 1.00 9.11 72 SER C CA 1
ATOM 2243 C C . SER C 1 72 ? 3.772 59.623 44.065 1.00 9.04 72 SER C C 1
ATOM 2244 O O . SER C 1 72 ? 4.104 60.036 42.965 1.00 12.04 72 SER C O 1
ATOM 2247 N N . ASP C 1 73 ? 4.478 59.829 45.156 1.00 9.75 73 ASP C N 1
ATOM 2248 C CA . ASP C 1 73 ? 5.729 60.564 45.191 1.00 11.07 73 ASP C CA 1
ATOM 2249 C C . ASP C 1 73 ? 6.916 59.721 44.712 1.00 12.19 73 ASP C C 1
ATOM 2250 O O . ASP C 1 73 ? 8.043 60.225 44.577 1.00 16.93 73 ASP C O 1
ATOM 2255 N N . ALA C 1 74 ? 6.726 58.477 44.377 1.00 11.51 74 ALA C N 1
ATOM 2256 C CA . ALA C 1 74 ? 7.797 57.573 44.042 1.00 9.58 74 ALA C CA 1
ATOM 2257 C C . ALA C 1 74 ? 8.170 57.607 42.571 1.00 9.75 74 ALA C C 1
ATOM 2258 O O . ALA C 1 74 ? 7.390 57.940 41.678 1.00 11.40 74 ALA C O 1
ATOM 2260 N N . ARG C 1 75 ? 9.396 57.206 42.308 1.00 9.83 75 ARG C N 1
ATOM 2261 C CA . ARG C 1 75 ? 9.896 57.103 40.922 1.00 10.30 75 ARG C CA 1
ATOM 2262 C C . ARG C 1 75 ? 9.385 55.867 40.217 1.00 8.51 75 ARG C C 1
ATOM 2263 O O . ARG C 1 75 ? 8.974 54.870 40.798 1.00 9.33 75 ARG C O 1
ATOM 2271 N N . ASP C 1 76 ? 9.462 55.916 38.863 1.00 8.86 76 ASP C N 1
ATOM 2272 C CA . ASP C 1 76 ? 9.357 54.731 38.049 1.00 8.77 76 ASP C CA 1
ATOM 2273 C C . ASP C 1 76 ? 10.638 53.915 38.134 1.00 7.84 76 ASP C C 1
ATOM 2274 O O . ASP C 1 76 ? 11.728 54.412 38.407 1.00 9.98 76 ASP C O 1
ATOM 2279 N N . LEU C 1 77 ? 10.496 52.607 37.841 1.00 7.81 77 LEU C N 1
ATOM 2280 C CA . LEU C 1 77 ? 11.645 51.741 37.679 1.00 7.55 77 LEU C CA 1
ATOM 2281 C C . LEU C 1 77 ? 12.269 51.978 36.302 1.00 7.63 77 LEU C C 1
ATOM 2282 O O . LEU C 1 77 ? 11.596 52.306 35.352 1.00 8.52 77 LEU C O 1
ATOM 2287 N N . SER C 1 78 ? 13.573 51.748 36.225 1.00 8.27 78 SER C N 1
ATOM 2288 C CA . SER C 1 78 ? 14.230 51.727 34.916 1.00 8.76 78 SER C CA 1
ATOM 2289 C C . SER C 1 78 ? 13.820 50.502 34.133 1.00 8.39 78 SER C C 1
ATOM 2290 O O . SER C 1 78 ? 13.273 49.524 34.669 1.00 8.29 78 SER C O 1
ATOM 2293 N N . ALA C 1 79 ? 14.145 50.482 32.837 1.00 8.91 79 ALA C N 1
ATOM 2294 C CA . ALA C 1 79 ? 13.933 49.294 32.066 1.00 9.32 79 ALA C CA 1
ATOM 2295 C C . ALA C 1 79 ? 14.626 48.079 32.683 1.00 8.48 79 ALA C C 1
ATOM 2296 O O . ALA C 1 79 ? 14.036 46.978 32.748 1.00 8.86 79 ALA C O 1
ATOM 2298 N N . LYS C 1 80 ? 15.873 48.248 33.115 1.00 9.02 80 LYS C N 1
ATOM 2299 C CA . LYS C 1 80 ? 16.616 47.144 33.719 1.00 9.56 80 LYS C CA 1
ATOM 2300 C C . LYS C 1 80 ? 15.953 46.632 34.993 1.00 8.34 80 LYS C C 1
ATOM 2301 O O . LYS C 1 80 ? 15.833 45.436 35.215 1.00 8.80 80 LYS C O 1
ATOM 2307 N N . GLU C 1 81 ? 15.541 47.573 35.842 1.00 7.86 81 GLU C N 1
ATOM 2308 C CA . GLU C 1 81 ? 14.866 47.186 37.092 1.00 8.11 81 GLU C CA 1
ATOM 2309 C C . GLU C 1 81 ? 13.572 46.425 36.795 1.00 7.44 81 GLU C C 1
ATOM 2310 O O . GLU C 1 81 ? 13.213 45.505 37.503 1.00 7.79 81 GLU C O 1
ATOM 2316 N N . THR C 1 82 ? 12.821 46.911 35.796 1.00 7.64 82 THR C N 1
ATOM 2317 C CA . THR C 1 82 ? 11.568 46.289 35.442 1.00 7.96 82 THR C CA 1
ATOM 2318 C C . THR C 1 82 ? 11.790 44.862 34.955 1.00 8.11 82 THR C C 1
ATOM 2319 O O . THR C 1 82 ? 11.066 43.946 35.310 1.00 8.31 82 THR C O 1
ATOM 2323 N N . LYS C 1 83 ? 12.818 44.675 34.114 1.00 8.51 83 LYS C N 1
ATOM 2324 C CA . LYS C 1 83 ? 13.159 43.361 33.589 1.00 9.11 83 LYS C CA 1
ATOM 2325 C C . LYS C 1 83 ? 13.548 42.404 34.727 1.00 8.45 83 LYS C C 1
ATOM 2326 O O . LYS C 1 83 ? 13.108 41.251 34.758 1.00 9.24 83 LYS C O 1
ATOM 2332 N N . THR C 1 84 ? 14.328 42.911 35.681 1.00 8.50 84 THR C N 1
ATOM 2333 C CA . THR C 1 84 ? 14.734 42.094 36.817 1.00 9.28 84 THR C CA 1
ATOM 2334 C C . THR C 1 84 ? 13.513 41.682 37.627 1.00 8.48 84 THR C C 1
ATOM 2335 O O . THR C 1 84 ? 13.377 40.517 38.046 1.00 9.23 84 THR C O 1
ATOM 2339 N N . LEU C 1 85 ? 12.604 42.645 37.867 1.00 7.79 85 LEU C N 1
ATOM 2340 C CA . LEU C 1 85 ? 11.469 42.334 38.709 1.00 7.59 85 LEU C CA 1
ATOM 2341 C C . LEU C 1 85 ? 10.511 41.392 37.994 1.00 7.10 85 LEU C C 1
ATOM 2342 O O . LEU C 1 85 ? 9.967 40.465 38.634 1.00 8.15 85 LEU C O 1
ATOM 2347 N N . MET C 1 86 ? 10.333 41.547 36.703 1.00 7.30 86 MET C N 1
ATOM 2348 C CA . MET C 1 86 ? 9.477 40.659 35.950 1.00 8.11 86 MET C CA 1
ATOM 2349 C C . MET C 1 86 ? 10.060 39.252 36.013 1.00 8.27 86 MET C C 1
ATOM 2350 O O . MET C 1 86 ? 9.338 38.277 36.136 1.00 10.01 86 MET C O 1
ATOM 2355 N N . ALA C 1 87 ? 11.385 39.119 35.864 1.00 9.23 87 ALA C N 1
ATOM 2356 C CA . ALA C 1 87 ? 11.992 37.793 35.885 1.00 10.45 87 ALA C CA 1
ATOM 2357 C C . ALA C 1 87 ? 11.794 37.148 37.270 1.00 10.55 87 ALA C C 1
ATOM 2358 O O . ALA C 1 87 ? 11.607 35.934 37.407 1.00 13.45 87 ALA C O 1
ATOM 2360 N N . ALA C 1 88 ? 11.852 37.950 38.326 1.00 9.99 88 ALA C N 1
ATOM 2361 C CA . ALA C 1 88 ? 11.612 37.440 39.683 1.00 10.25 88 ALA C CA 1
ATOM 2362 C C . ALA C 1 88 ? 10.198 36.978 39.926 1.00 9.87 88 ALA C C 1
ATOM 2363 O O . ALA C 1 88 ? 9.994 36.012 40.612 1.00 12.47 88 ALA C O 1
ATOM 2365 N N . GLY C 1 89 ? 9.221 37.670 39.331 1.00 9.26 89 GLY C N 1
ATOM 2366 C CA . GLY C 1 89 ? 7.845 37.345 39.601 1.00 9.44 89 GLY C CA 1
ATOM 2367 C C . GLY C 1 89 ? 7.140 36.453 38.597 1.00 8.45 89 GLY C C 1
ATOM 2368 O O . GLY C 1 89 ? 6.267 35.680 38.997 1.00 8.57 89 GLY C O 1
ATOM 2369 N N . ASP C 1 90 ? 7.449 36.571 37.298 1.00 8.46 90 ASP C N 1
ATOM 2370 C CA . ASP C 1 90 ? 6.779 35.809 36.287 1.00 8.63 90 ASP C CA 1
ATOM 2371 C C . ASP C 1 90 ? 7.402 34.432 36.116 1.00 8.51 90 ASP C C 1
ATOM 2372 O O . ASP C 1 90 ? 8.441 34.287 35.495 1.00 13.48 90 ASP C O 1
ATOM 2377 N N . LYS C 1 91 ? 6.777 33.438 36.712 1.00 9.14 91 LYS C N 1
ATOM 2378 C CA . LYS C 1 91 ? 7.305 32.053 36.746 1.00 9.30 91 LYS C CA 1
ATOM 2379 C C . LYS C 1 91 ? 6.527 31.128 35.804 1.00 11.05 91 LYS C C 1
ATOM 2380 O O . LYS C 1 91 ? 6.928 29.979 35.727 1.00 15.47 91 LYS C O 1
ATOM 2386 N N . ASP C 1 92 ? 5.502 31.574 35.069 1.00 10.51 92 ASP C N 1
ATOM 2387 C CA . ASP C 1 92 ? 4.860 30.743 34.065 1.00 10.63 92 ASP C CA 1
ATOM 2388 C C . ASP C 1 92 ? 5.004 31.304 32.670 1.00 12.03 92 ASP C C 1
ATOM 2389 O O . ASP C 1 92 ? 4.379 30.732 31.773 1.00 15.26 92 ASP C O 1
ATOM 2394 N N . GLY C 1 93 ? 5.801 32.329 32.454 1.00 12.05 93 GLY C N 1
ATOM 2395 C CA . GLY C 1 93 ? 6.205 32.646 31.095 1.00 13.45 93 GLY C CA 1
ATOM 2396 C C . GLY C 1 93 ? 5.227 33.443 30.264 1.00 12.20 93 GLY C C 1
ATOM 2397 O O . GLY C 1 93 ? 5.441 33.567 29.042 1.00 14.30 93 GLY C O 1
ATOM 2398 N N . ASP C 1 94 ? 4.220 34.038 30.887 1.00 10.81 94 ASP C N 1
ATOM 2399 C CA . ASP C 1 94 ? 3.259 34.813 30.097 1.00 10.76 94 ASP C CA 1
ATOM 2400 C C . ASP C 1 94 ? 3.547 36.308 30.068 1.00 9.94 94 ASP C C 1
ATOM 2401 O O . ASP C 1 94 ? 2.795 37.104 29.514 1.00 12.61 94 ASP C O 1
ATOM 2406 N N . GLY C 1 95 ? 4.659 36.737 30.676 1.00 9.30 95 GLY C N 1
ATOM 2407 C CA . GLY C 1 95 ? 5.030 38.121 30.623 1.00 9.84 95 GLY C CA 1
ATOM 2408 C C . GLY C 1 95 ? 4.250 39.039 31.534 1.00 8.26 95 GLY C C 1
ATOM 2409 O O . GLY C 1 95 ? 4.250 40.261 31.312 1.00 8.48 95 GLY C O 1
ATOM 2410 N N . LYS C 1 96 ? 3.596 38.468 32.541 1.00 7.37 96 LYS C N 1
ATOM 2411 C CA . LYS C 1 96 ? 2.838 39.245 33.495 1.00 7.05 96 LYS C CA 1
ATOM 2412 C C . LYS C 1 96 ? 2.831 38.487 34.820 1.00 7.17 96 LYS C C 1
ATOM 2413 O O . LYS C 1 96 ? 3.265 37.326 34.893 1.00 7.55 96 LYS C O 1
ATOM 2419 N N . ILE C 1 97 ? 2.382 39.157 35.880 1.00 6.54 97 ILE C N 1
ATOM 2420 C CA . ILE C 1 97 ? 2.402 38.601 37.233 1.00 6.73 97 ILE C CA 1
ATOM 2421 C C . ILE C 1 97 ? 0.966 38.474 37.725 1.00 6.07 97 ILE C C 1
ATOM 2422 O O . ILE C 1 97 ? 0.256 39.479 37.879 1.00 6.80 97 ILE C O 1
ATOM 2427 N N . GLY C 1 98 ? 0.536 37.253 38.003 1.00 6.43 98 GLY C N 1
ATOM 2428 C CA . GLY C 1 98 ? -0.770 36.993 38.573 1.00 6.99 98 GLY C CA 1
ATOM 2429 C C . GLY C 1 98 ? -0.762 37.002 40.114 1.00 6.70 98 GLY C C 1
ATOM 2430 O O . GLY C 1 98 ? 0.277 37.182 40.732 1.00 7.02 98 GLY C O 1
ATOM 2431 N N . VAL C 1 99 ? -1.929 36.790 40.696 1.00 7.01 99 VAL C N 1
ATOM 2432 C CA . VAL C 1 99 ? -2.030 36.944 42.162 1.00 7.60 99 VAL C CA 1
ATOM 2433 C C . VAL C 1 99 ? -1.227 35.893 42.882 1.00 7.10 99 VAL C C 1
ATOM 2434 O O . VAL C 1 99 ? -0.603 36.206 43.915 1.00 7.88 99 VAL C O 1
ATOM 2438 N N . GLU C 1 100 ? -1.204 34.668 42.400 1.00 7.10 100 GLU C N 1
ATOM 2439 C CA . GLU C 1 100 ? -0.422 33.619 43.008 1.00 7.23 100 GLU C CA 1
ATOM 2440 C C . GLU C 1 100 ? 1.066 33.935 42.920 1.00 7.27 100 GLU C C 1
ATOM 2441 O O . GLU C 1 100 ? 1.825 33.803 43.881 1.00 8.14 100 GLU C O 1
ATOM 2447 N N . GLU C 1 101 ? 1.498 34.367 41.735 1.00 7.23 101 GLU C N 1
ATOM 2448 C CA . GLU C 1 101 ? 2.891 34.743 41.557 1.00 7.09 101 GLU C CA 1
ATOM 2449 C C . GLU C 1 101 ? 3.287 35.895 42.453 1.00 6.50 101 GLU C C 1
ATOM 2450 O O . GLU C 1 101 ? 4.374 35.916 42.989 1.00 7.73 101 GLU C O 1
ATOM 2456 N N . PHE C 1 102 ? 2.406 36.863 42.637 1.00 6.98 102 PHE C N 1
ATOM 2457 C CA . PHE C 1 102 ? 2.719 37.983 43.516 1.00 7.52 102 PHE C CA 1
ATOM 2458 C C . PHE C 1 102 ? 2.843 37.511 44.976 1.00 8.14 102 PHE C C 1
ATOM 2459 O O . PHE C 1 102 ? 3.753 37.917 45.705 1.00 8.93 102 PHE C O 1
ATOM 2467 N N . SER C 1 103 ? 1.915 36.644 45.399 1.00 8.37 103 SER C N 1
ATOM 2468 C CA . SER C 1 103 ? 1.991 36.086 46.741 1.00 9.37 103 SER C CA 1
ATOM 2469 C C . SER C 1 103 ? 3.330 35.392 46.949 1.00 9.22 103 SER C C 1
ATOM 2470 O O . SER C 1 103 ? 4.011 35.542 47.980 1.00 10.09 103 SER C O 1
ATOM 2473 N N . THR C 1 104 ? 3.747 34.568 45.996 1.00 9.06 104 THR C N 1
ATOM 2474 C CA . THR C 1 104 ? 5.002 33.847 46.101 1.00 9.60 104 THR C CA 1
ATOM 2475 C C . THR C 1 104 ? 6.174 34.812 46.160 1.00 9.13 104 THR C C 1
ATOM 2476 O O . THR C 1 104 ? 7.113 34.652 46.933 1.00 10.46 104 THR C O 1
ATOM 2480 N N . LEU C 1 105 ? 6.148 35.838 45.303 1.00 8.63 105 LEU C N 1
ATOM 2481 C CA . LEU C 1 105 ? 7.212 36.838 45.262 1.00 9.02 105 LEU C CA 1
ATOM 2482 C C . LEU C 1 105 ? 7.373 37.504 46.624 1.00 8.71 105 LEU C C 1
ATOM 2483 O O . LEU C 1 105 ? 8.459 37.644 47.159 1.00 10.81 105 LEU C O 1
ATOM 2488 N N . VAL C 1 106 ? 6.251 37.948 47.189 1.00 9.08 106 VAL C N 1
ATOM 2489 C CA . VAL C 1 106 ? 6.293 38.596 48.501 1.00 10.99 106 VAL C CA 1
ATOM 2490 C C . VAL C 1 106 ? 6.822 37.644 49.597 1.00 12.44 106 VAL C C 1
ATOM 2491 O O . VAL C 1 106 ? 7.600 38.044 50.457 1.00 15.78 106 VAL C O 1
ATOM 2495 N N . ALA C 1 107 ? 6.410 36.379 49.539 1.00 12.00 107 ALA C N 1
ATOM 2496 C CA . ALA C 1 107 ? 6.801 35.416 50.560 1.00 15.63 107 ALA C CA 1
ATOM 2497 C C . ALA C 1 107 ? 8.285 35.134 50.511 1.00 16.54 107 ALA C C 1
ATOM 2498 O O . ALA C 1 107 ? 8.819 34.653 51.504 1.00 20.02 107 ALA C O 1
ATOM 2500 N N . GLU C 1 108 ? 8.996 35.376 49.431 1.00 19.07 108 GLU C N 1
ATOM 2501 C CA . GLU C 1 108 ? 10.372 35.069 49.170 1.00 22.92 108 GLU C CA 1
ATOM 2502 C C . GLU C 1 108 ? 11.279 36.152 49.712 1.00 23.99 108 GLU C C 1
ATOM 2503 O O . GLU C 1 108 ? 12.472 35.983 49.557 1.00 31.22 108 GLU C O 1
ATOM 2509 N N . SER C 1 109 ? 10.684 37.215 50.247 1.00 25.55 109 SER C N 1
ATOM 2510 C CA . SER C 1 109 ? 11.451 38.340 50.767 0.00 25.87 109 SER C CA 1
ATOM 2511 C C . SER C 1 109 ? 11.339 38.434 52.284 0.00 25.87 109 SER C C 1
ATOM 2512 O O . SER C 1 109 ? 11.904 37.561 52.973 0.00 25.95 109 SER C O 1
#

InterPro domains:
  IPR002048 EF-hand domain [PF13499] (43-106)
  IPR002048 EF-hand domain [PS50222] (39-74)
  IPR002048 EF-hand domain [PS50222] (78-110)
  IPR002048 EF-hand domain [SM00054] (43-71)
  IPR002048 EF-hand domain [SM00054] (82-110)
  IPR008080 Parvalbumin [PTHR11653] (1-108)
  IPR011992 EF-hand domain pair [SSF47473] (3-107)
  IPR018247 EF-Hand 1, calcium-binding site [PS00018] (52-64)
  IPR018247 EF-Hand 1, calcium-binding site [PS00018] (91-103)

Foldseek 3Di:
DLCVLFPPVLLVVLLVQQQDAPRDDPQSSCVSRCVLVDDLVSLLVLVCLLVVVNPQWNALVSLQCVSCSSPVVHHGHDPVVSVVVCVQQVPVPPRIHGRVSSSVSSVVD/DLCVLWPLVLLVVLLVQQQDAPRDDVQSSLVSRCVVVGDLVSLLVLVCLLCPVSPQWNALVSQQCSSCSNPVPGHGHDPVVSVVVQVQQVVPPPRTHGSVSSSVSSVVD/DLVVQFPPVLLVVLLVVQPDALRDDVQSSLVSRVNQVDDLVSLVVLVCLLCVVNPQWNALVSQQCSSCSSPVPHDGHDPVNSVVVQVLQVPPPPRIHGSVSSVVSSNVD